Protein AF-A0A139AW20-F1 (afdb_monomer)

pLDDT: mean 89.21, std 13.04, range [39.66, 97.69]

Organism: Gonapodya prolifera (strain JEL478) (NCBI:txid1344416)

InterPro domains:
  IPR008570 ESCRT-II complex, Vps25 subunit [PF05871] (9-147)
  IPR008570 ESCRT-II complex, Vps25 subunit [PTHR13149] (4-181)
  IPR014041 ESCRT-II complex, Vps25 subunit, N-terminal winged helix [G3DSA:1.10.10.570] (2-100)
  IPR036388 Winged helix-like DNA-binding domain superfamily [G3DSA:1.10.10.10] (110-182)
  IPR036390 Winged helix DNA-binding domain superfamily [SSF46785] (4-118)

Secondary structure (DSSP, 8-state):
-PPP---GGGG-GGGGS--SSHHHHHHHHHHHHHHHHHHHHHTT--EE-HHHHHHH-TTTEETTTTEE--HHHHHHHHHHHHHTT-EEE------TTS-TT---TT-EEE-SS-HHHHHHHHHHHHHHTT-TTSEEEHHHHTTSGGGTT--HHHHHHHHHHHHHTTSEEEEEETTEEEEEE--

Solvent-accessible surface area (backbone atoms only — not comparable to full-atom values): 10455 Å² total; per-residue (Å²): 131,82,80,86,80,78,59,75,62,73,76,34,75,67,71,40,44,75,51,87,53,68,69,61,27,53,53,51,37,51,54,48,46,54,50,53,31,53,49,30,53,75,68,54,43,38,72,45,37,59,72,57,35,60,75,73,28,73,87,41,30,37,77,93,75,71,44,52,55,42,70,70,45,51,50,56,30,50,54,49,29,35,74,71,59,27,35,44,76,44,74,68,73,84,54,97,81,62,64,94,85,67,81,62,78,59,32,31,39,46,37,61,62,33,40,57,57,44,24,53,52,51,48,52,47,26,57,76,67,72,42,52,69,38,80,42,42,65,71,63,48,54,76,37,79,92,40,64,60,55,47,74,68,56,45,46,49,16,40,53,33,23,33,75,71,71,42,27,52,67,50,77,57,97,92,45,57,35,34,27,34,55,132

Foldseek 3Di:
DDDDDDDPCLLPQCLQPQDPDPVVNVVSLVVLLLLVLVVCVVVLAFKDFPVCCQVPNCSQADPVNGGGHDPVSVVVSQVVCVVVQQKDADQPPPDPPDPPPDRPSRMMTGCSPHLLSVLVVVLVVCVVVVVAQHKAFLVNVVVDPVSVSDDQVSVVSSQVSCVVVVQWHWDADPNTIIIHGHD

Nearest PDB structures (foldseek):
  3cuq-assembly1_C  TM=8.509E-01  e=5.936E-13  Homo sapiens
  1w7p-assembly1_C  TM=8.116E-01  e=1.695E-10  Saccharomyces cerevisiae
  2zme-assembly1_C  TM=9.358E-01  e=3.660E-07  Homo sapiens
  2zme-assembly1_D  TM=8.903E-01  e=1.527E-06  Homo sapiens
  3l09-assembly2_C  TM=5.900E-01  e=1.268E+00  Jannaschia sp. CCS1

Sequence (183 aa):
MPPFTFPPMHDFPPFFTLQPNPESRARQIQLWSELITRYCEDKQNLYIEPQEWLVRGELFSNEKIKRSVSPQLLNAIFDELARQGRLEWVDSTPSSSSPAGAANRARAVIWYRTPDEWAVKMHEWCRATSKVGQVCTLGDFKESEAFQPLDSFAALRCYEAAKRLGRADYFVRGGEAAVKFMP

Structure (mmCIF, N/CA/C/O backbone):
data_AF-A0A139AW20-F1
#
_entry.id   AF-A0A139AW20-F1
#
loop_
_atom_site.group_PDB
_atom_site.id
_atom_site.type_symbol
_atom_site.label_atom_id
_atom_site.label_alt_id
_atom_site.label_comp_id
_atom_site.label_asym_id
_atom_site.label_entity_id
_atom_site.label_seq_id
_atom_site.pdbx_PDB_ins_code
_atom_site.Cartn_x
_atom_site.Cartn_y
_atom_site.Cartn_z
_atom_site.occupancy
_atom_site.B_iso_or_equiv
_atom_site.auth_seq_id
_atom_site.auth_comp_id
_atom_site.auth_asym_id
_atom_site.auth_atom_id
_atom_site.pdbx_PDB_model_num
ATOM 1 N N . MET A 1 1 ? -8.346 18.728 -4.897 1.00 59.62 1 MET A N 1
ATOM 2 C CA . MET A 1 1 ? -9.160 17.494 -4.872 1.00 59.62 1 MET A CA 1
ATOM 3 C C . MET A 1 1 ? -10.224 17.631 -3.794 1.00 59.62 1 MET A C 1
ATOM 5 O O . MET A 1 1 ? -9.959 18.344 -2.828 1.00 59.62 1 MET A O 1
ATOM 9 N N . PRO A 1 2 ? -11.415 17.035 -3.966 1.00 76.69 2 PRO A N 1
ATOM 10 C CA . PRO A 1 2 ? -12.414 16.987 -2.902 1.00 76.69 2 PRO A CA 1
ATOM 11 C C . PRO A 1 2 ? -11.876 16.211 -1.684 1.00 76.69 2 PRO A C 1
ATOM 13 O O . PRO A 1 2 ? -10.969 15.394 -1.840 1.00 76.69 2 PRO A O 1
ATOM 16 N N . PRO A 1 3 ? -12.398 16.466 -0.473 1.00 85.06 3 PRO A N 1
ATOM 17 C CA . PRO A 1 3 ? -12.051 15.676 0.703 1.00 85.06 3 PRO A CA 1
ATOM 18 C C . PRO A 1 3 ? -12.473 14.210 0.522 1.00 85.06 3 PRO A C 1
ATOM 20 O O . PRO A 1 3 ? -13.488 13.916 -0.118 1.00 85.06 3 PRO A O 1
ATOM 23 N N . PHE A 1 4 ? -11.707 13.295 1.119 1.00 91.19 4 PHE A N 1
ATOM 24 C CA . PHE A 1 4 ? -12.022 11.869 1.102 1.00 91.19 4 PHE A CA 1
ATOM 25 C C . PHE A 1 4 ? -13.394 11.628 1.739 1.00 91.19 4 PHE A C 1
ATOM 27 O O . PHE A 1 4 ? -13.687 12.132 2.823 1.00 91.19 4 PHE A O 1
ATOM 34 N N . THR A 1 5 ? -14.242 10.841 1.078 1.00 93.12 5 THR A N 1
ATOM 35 C CA . THR A 1 5 ? -15.560 10.490 1.617 1.00 93.12 5 THR A CA 1
ATOM 36 C C . THR A 1 5 ? -15.475 9.173 2.373 1.00 93.12 5 THR A C 1
ATOM 38 O O . THR A 1 5 ? -15.391 8.101 1.766 1.00 93.12 5 THR A O 1
ATOM 41 N N . PHE A 1 6 ? -15.530 9.255 3.702 1.00 94.31 6 PHE A N 1
ATOM 42 C CA . PHE A 1 6 ? -15.584 8.077 4.556 1.00 94.31 6 PHE A CA 1
ATOM 43 C C . PHE A 1 6 ? -16.874 7.279 4.316 1.00 94.31 6 PHE A C 1
ATOM 45 O O . PHE A 1 6 ? -17.946 7.872 4.157 1.00 94.31 6 PHE A O 1
ATOM 52 N N . PRO A 1 7 ? -16.810 5.937 4.276 1.00 95.38 7 PRO A N 1
ATOM 53 C CA . PRO A 1 7 ? -18.016 5.147 4.085 1.00 95.38 7 PRO A CA 1
ATOM 54 C C . PRO A 1 7 ? -18.853 5.066 5.381 1.00 95.38 7 PRO A C 1
ATOM 56 O O . PRO A 1 7 ? -18.341 5.339 6.469 1.00 95.38 7 PRO A O 1
ATOM 59 N N . PRO A 1 8 ? -20.134 4.654 5.309 1.00 93.75 8 PRO A N 1
ATOM 60 C CA . PRO A 1 8 ? -21.055 4.732 6.449 1.00 93.75 8 PRO A CA 1
ATOM 61 C C . PRO A 1 8 ? -20.602 3.978 7.706 1.00 93.75 8 PRO A C 1
ATOM 63 O O . PRO A 1 8 ? -20.899 4.403 8.819 1.00 93.75 8 PRO A O 1
ATOM 66 N N . MET A 1 9 ? -19.860 2.874 7.560 1.00 93.94 9 MET A N 1
ATOM 67 C CA . MET A 1 9 ? -19.376 2.111 8.716 1.00 93.94 9 MET A CA 1
ATOM 68 C C . MET A 1 9 ? -18.301 2.846 9.531 1.00 93.94 9 MET A C 1
ATOM 70 O O . MET A 1 9 ? -18.060 2.467 10.671 1.00 93.94 9 MET A O 1
ATOM 74 N N . HIS A 1 10 ? -17.702 3.926 9.012 1.00 95.62 10 HIS A N 1
ATOM 75 C CA . HIS A 1 10 ? -16.773 4.773 9.772 1.00 95.62 10 HIS A CA 1
ATOM 76 C C . HIS A 1 10 ? -17.513 5.640 10.794 1.00 95.62 10 HIS A C 1
ATOM 78 O O . HIS A 1 10 ? -16.927 6.030 11.792 1.00 95.62 10 HIS A O 1
ATOM 84 N N . ASP A 1 11 ? -18.818 5.853 10.623 1.00 95.62 11 ASP A N 1
ATOM 85 C CA . ASP A 1 11 ? -19.681 6.500 11.617 1.00 95.62 11 ASP A CA 1
ATOM 86 C C . ASP A 1 11 ? -20.355 5.491 12.567 1.00 95.62 11 ASP A C 1
ATOM 88 O O . ASP A 1 11 ? -21.216 5.858 13.368 1.00 95.62 11 ASP A O 1
ATOM 92 N N . PHE A 1 12 ? -19.979 4.207 12.511 1.00 94.94 12 PHE A N 1
ATOM 93 C CA . PHE A 1 12 ? -20.537 3.161 13.365 1.00 94.94 12 PHE A CA 1
ATOM 94 C C . PHE A 1 12 ? -19.611 2.880 14.564 1.00 94.94 12 PHE A C 1
ATOM 96 O O . PHE A 1 12 ? -18.550 2.283 14.381 1.00 94.94 12 PHE A O 1
ATOM 103 N N . PRO A 1 13 ? -19.983 3.228 15.815 1.00 94.50 13 PRO A N 1
ATOM 104 C CA . PRO A 1 13 ? -19.077 3.110 16.964 1.00 94.50 13 PRO A CA 1
ATOM 105 C C . PRO A 1 13 ? -18.457 1.722 17.196 1.00 94.50 13 PRO A C 1
ATOM 107 O O . PRO A 1 13 ? -17.266 1.666 17.519 1.00 94.50 13 PRO A O 1
ATOM 110 N N . PRO A 1 14 ? -19.179 0.598 17.001 1.00 94.56 14 PRO A N 1
ATOM 111 C CA . PRO A 1 14 ? -18.585 -0.733 17.116 1.00 94.56 14 PRO A CA 1
ATOM 112 C C . PRO A 1 14 ? -17.472 -1.012 16.098 1.00 94.56 14 PRO A C 1
ATOM 114 O O . PRO A 1 14 ? -16.619 -1.854 16.366 1.00 94.56 14 PRO A O 1
ATOM 117 N N . PHE A 1 15 ? -17.415 -0.296 14.971 1.00 96.44 15 PHE A N 1
ATOM 118 C CA . PHE A 1 15 ? -16.373 -0.481 13.958 1.00 96.44 15 PHE A CA 1
ATOM 119 C C . PHE A 1 15 ? -14.960 -0.177 14.484 1.00 96.44 15 PHE A C 1
ATOM 121 O O . PHE A 1 15 ? -13.997 -0.785 14.020 1.00 96.44 15 PHE A O 1
ATOM 128 N N . PHE A 1 16 ? -14.830 0.673 15.508 1.00 95.69 16 PHE A N 1
ATOM 129 C CA . PHE A 1 16 ? -13.554 1.042 16.143 1.00 95.69 16 PHE A CA 1
ATOM 130 C C . PHE A 1 16 ? -13.161 0.121 17.306 1.00 95.69 16 PHE A C 1
ATOM 132 O O . PHE A 1 16 ? -12.108 0.295 17.917 1.00 95.69 16 PHE A O 1
ATOM 139 N N . THR A 1 17 ? -14.004 -0.854 17.653 1.00 94.12 17 THR A N 1
ATOM 140 C CA . THR A 1 17 ? -13.772 -1.788 18.760 1.00 94.12 17 THR A CA 1
ATOM 141 C C . THR A 1 17 ? -13.665 -3.203 18.219 1.00 94.12 17 THR A C 1
ATOM 143 O O . THR A 1 17 ? -14.535 -3.644 17.472 1.00 94.12 17 THR A O 1
ATOM 146 N N . LEU A 1 18 ? -12.600 -3.920 18.586 1.00 95.00 18 LEU A N 1
ATOM 147 C CA . LEU A 1 18 ? -12.368 -5.284 18.116 1.00 95.00 18 LEU A CA 1
ATOM 148 C C . LEU A 1 18 ? -13.573 -6.180 18.434 1.00 95.00 18 LEU A C 1
ATOM 150 O O . LEU A 1 18 ? -13.935 -6.351 19.600 1.00 95.00 18 LEU A O 1
ATOM 154 N N . GLN A 1 19 ? -14.189 -6.755 17.401 1.00 96.19 19 GLN A N 1
ATOM 155 C CA . GLN A 1 19 ? -15.385 -7.569 17.590 1.00 96.19 19 GLN A CA 1
ATOM 156 C C . GLN A 1 19 ? -15.047 -8.885 18.318 1.00 96.19 19 GLN A C 1
ATOM 158 O O . GLN A 1 19 ? -14.091 -9.577 17.946 1.00 96.19 19 GLN A O 1
ATOM 163 N N . PRO A 1 20 ? -15.817 -9.281 19.348 1.00 95.25 20 PRO A N 1
ATOM 164 C CA . PRO A 1 20 ? -15.554 -10.513 20.089 1.00 95.25 20 PRO A CA 1
ATOM 165 C C . PRO A 1 20 ? -15.873 -11.758 19.254 1.00 95.25 20 PRO A C 1
ATOM 167 O O . PRO A 1 20 ? -15.128 -12.732 19.308 1.00 95.25 20 PRO A O 1
ATOM 170 N N . ASN A 1 21 ? -16.937 -11.705 18.447 1.00 96.75 21 ASN A N 1
ATOM 171 C CA . ASN A 1 21 ? -17.330 -12.791 17.557 1.00 96.75 21 ASN A CA 1
ATOM 172 C C . ASN A 1 21 ? -16.336 -12.923 16.375 1.00 96.75 21 ASN A C 1
ATOM 174 O O . ASN A 1 21 ? -16.061 -11.912 15.724 1.00 96.75 21 ASN A O 1
ATOM 178 N N . PRO A 1 22 ? -15.816 -14.131 16.070 1.00 95.88 22 PRO A N 1
ATOM 179 C CA . PRO A 1 22 ? -14.828 -14.332 15.005 1.00 95.88 22 PRO A CA 1
ATOM 180 C C . PRO A 1 22 ? -15.294 -13.940 13.598 1.00 95.88 22 PRO A C 1
ATOM 182 O O . PRO A 1 22 ? -14.521 -13.345 12.852 1.00 95.88 22 PRO A O 1
ATOM 185 N N . GLU A 1 23 ? -16.543 -14.232 13.236 1.00 96.81 23 GLU A N 1
ATOM 186 C CA . GLU A 1 23 ? -17.094 -13.921 11.912 1.00 96.81 23 GLU A CA 1
ATOM 187 C C . GLU A 1 23 ? -17.250 -12.406 11.732 1.00 96.81 23 GLU A C 1
ATOM 189 O O . GLU A 1 23 ? -16.748 -11.823 10.767 1.00 96.81 23 GLU A O 1
ATOM 194 N N . SER A 1 24 ? -17.840 -11.735 12.728 1.00 96.56 24 SER A N 1
ATOM 195 C CA . SER A 1 24 ? -17.937 -10.272 12.752 1.00 96.56 24 SER A CA 1
ATOM 196 C C . SER A 1 24 ? -16.561 -9.606 12.757 1.00 96.56 24 SER A C 1
ATOM 198 O O . SER A 1 24 ? -16.385 -8.564 12.129 1.00 96.56 24 SER A O 1
ATOM 200 N N . ARG A 1 25 ? -15.574 -10.198 13.442 1.00 97.00 25 ARG A N 1
ATOM 201 C CA . ARG A 1 25 ? -14.189 -9.710 13.467 1.00 97.00 25 ARG A CA 1
ATOM 202 C C . ARG A 1 25 ? -13.525 -9.827 12.103 1.00 97.00 25 ARG A C 1
ATOM 204 O O . ARG A 1 25 ? -12.911 -8.861 11.666 1.00 97.00 25 ARG A O 1
ATOM 211 N N . ALA A 1 26 ? -13.667 -10.965 11.427 1.00 96.69 26 ALA A N 1
ATOM 212 C CA . ALA A 1 26 ? -13.133 -11.150 10.082 1.00 96.69 26 ALA A CA 1
ATOM 213 C C . ALA A 1 26 ? -13.717 -10.106 9.119 1.00 96.69 26 ALA A C 1
ATOM 215 O O . ALA A 1 26 ? -12.971 -9.429 8.413 1.00 96.69 26 ALA A O 1
ATOM 216 N N . ARG A 1 27 ? -15.038 -9.885 9.174 1.00 97.25 27 ARG A N 1
ATOM 217 C CA . ARG A 1 27 ? -15.704 -8.857 8.364 1.00 97.25 27 ARG A CA 1
ATOM 218 C C . ARG A 1 27 ? -15.263 -7.437 8.725 1.00 97.25 27 ARG A C 1
ATOM 220 O O . ARG A 1 27 ? -15.043 -6.626 7.833 1.00 97.25 27 ARG A O 1
ATOM 227 N N . GLN A 1 28 ? -15.120 -7.129 10.014 1.00 97.69 28 GLN A N 1
ATOM 228 C CA . GLN A 1 28 ? -14.601 -5.840 10.477 1.00 97.69 28 GL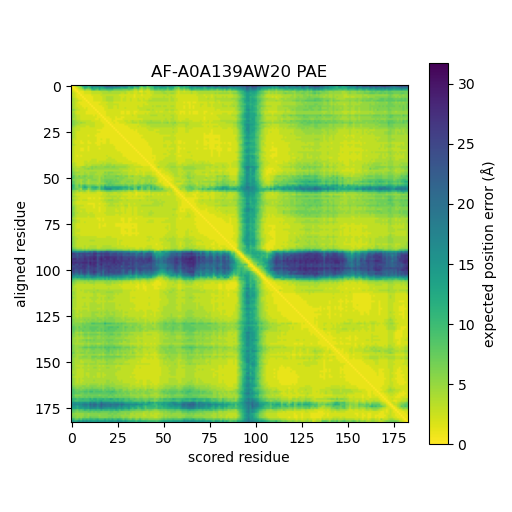N A CA 1
ATOM 229 C C . GLN A 1 28 ? -13.200 -5.577 9.920 1.00 97.69 28 GLN A C 1
ATOM 231 O O . GLN A 1 28 ? -12.955 -4.498 9.388 1.00 97.69 28 GLN A O 1
ATOM 236 N N . ILE A 1 29 ? -12.293 -6.547 10.051 1.00 97.38 29 ILE A N 1
ATOM 237 C CA . ILE A 1 29 ? -10.912 -6.422 9.586 1.00 97.38 29 ILE A CA 1
ATOM 238 C C . ILE A 1 29 ? -10.884 -6.227 8.068 1.00 97.38 29 ILE A C 1
ATOM 240 O O . ILE A 1 29 ? -10.223 -5.306 7.602 1.00 97.38 29 ILE A O 1
ATOM 244 N N . GLN A 1 30 ? -11.663 -7.007 7.312 1.00 96.56 30 GLN A N 1
ATOM 245 C CA . GLN A 1 30 ? -11.777 -6.845 5.862 1.00 96.56 30 GLN A CA 1
ATOM 246 C C . GLN A 1 30 ? -12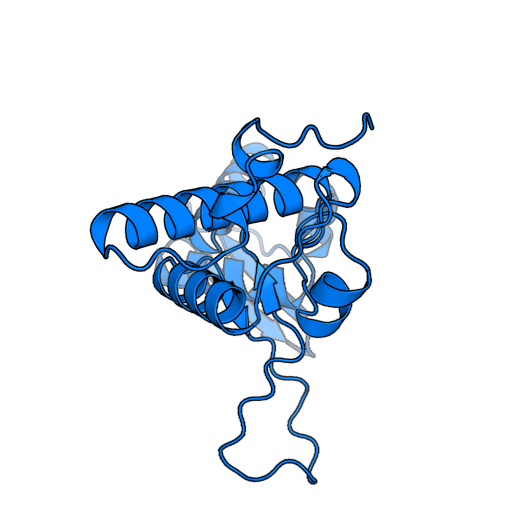.205 -5.418 5.476 1.00 96.56 30 GLN A C 1
ATOM 248 O O . GLN A 1 30 ? -11.555 -4.780 4.650 1.00 96.56 30 GLN A O 1
ATOM 253 N N . LEU A 1 31 ? -13.263 -4.895 6.103 1.00 97.31 31 LEU A N 1
ATOM 254 C CA . LEU A 1 31 ? -13.756 -3.539 5.842 1.00 97.31 31 LEU A CA 1
ATOM 255 C C . LEU A 1 31 ? -12.707 -2.467 6.175 1.00 97.31 31 LEU A C 1
ATOM 257 O O . LEU A 1 31 ? -12.596 -1.467 5.466 1.00 97.31 31 LEU A O 1
ATOM 261 N N . TRP A 1 32 ? -11.916 -2.669 7.232 1.00 97.12 32 TRP A N 1
ATOM 262 C CA . TRP A 1 32 ? -10.790 -1.792 7.550 1.00 97.12 32 TRP A CA 1
ATOM 263 C C . TRP A 1 32 ? -9.674 -1.872 6.507 1.00 97.12 32 TRP A C 1
ATOM 265 O O . TRP A 1 32 ? -9.173 -0.828 6.092 1.00 97.12 32 TRP A O 1
ATOM 275 N N . SER A 1 33 ? -9.302 -3.070 6.050 1.00 95.94 33 SER A N 1
ATOM 276 C CA . SER A 1 33 ? -8.294 -3.258 4.999 1.00 95.94 33 SER A CA 1
ATOM 277 C C . SER A 1 33 ? -8.694 -2.559 3.694 1.00 95.94 33 SER A C 1
ATOM 279 O O . SER A 1 33 ? -7.865 -1.886 3.075 1.00 95.94 33 SER A O 1
ATOM 281 N N . GLU A 1 34 ? -9.969 -2.656 3.305 1.00 95.69 34 GLU A N 1
ATOM 282 C CA . GLU A 1 34 ? -10.534 -1.962 2.141 1.00 95.69 34 GLU A CA 1
ATOM 283 C C . GLU A 1 34 ? -10.520 -0.437 2.325 1.00 95.69 34 GLU A C 1
ATOM 285 O O . GLU A 1 34 ? -10.099 0.296 1.427 1.00 95.69 34 GLU A O 1
ATOM 290 N N . LEU A 1 35 ? -10.926 0.051 3.502 1.00 96.25 35 LEU A N 1
ATOM 291 C CA . LEU A 1 35 ? -10.932 1.477 3.823 1.00 96.25 35 LEU A CA 1
ATOM 292 C C . LEU A 1 35 ? -9.520 2.081 3.789 1.00 96.25 35 LEU A C 1
ATOM 294 O O . LEU A 1 35 ? -9.327 3.120 3.161 1.00 96.25 35 LEU A O 1
ATOM 298 N N . ILE A 1 36 ? -8.540 1.429 4.422 1.00 94.88 36 ILE A N 1
ATOM 299 C CA . ILE A 1 36 ? -7.136 1.872 4.436 1.00 94.88 36 ILE A CA 1
ATOM 300 C C . ILE A 1 36 ? -6.589 1.940 3.009 1.00 94.88 36 ILE A C 1
ATOM 302 O O . ILE A 1 36 ? -6.037 2.961 2.609 1.00 94.88 36 ILE A O 1
ATOM 306 N N . THR A 1 37 ? -6.799 0.881 2.226 1.00 94.25 37 THR A N 1
ATOM 307 C CA . THR A 1 37 ? -6.380 0.802 0.820 1.00 94.25 37 THR A CA 1
ATOM 308 C C . THR A 1 37 ? -6.953 1.960 0.000 1.0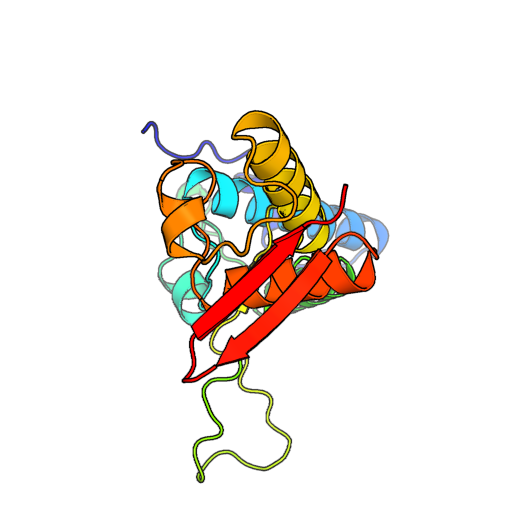0 94.25 37 THR A C 1
ATOM 310 O O . THR A 1 37 ? -6.207 2.683 -0.660 1.00 94.25 37 THR A O 1
ATOM 313 N N . ARG A 1 38 ? -8.269 2.188 0.089 1.00 95.19 38 ARG A N 1
ATOM 314 C CA . ARG A 1 38 ? -8.955 3.263 -0.641 1.00 95.19 38 ARG A CA 1
ATOM 315 C C . ARG A 1 38 ? -8.485 4.652 -0.203 1.00 95.19 38 ARG A C 1
ATOM 317 O O . ARG A 1 38 ? -8.350 5.543 -1.036 1.00 95.19 38 ARG A O 1
ATOM 324 N N . TYR A 1 39 ? -8.247 4.841 1.092 1.00 93.88 39 TYR A N 1
ATOM 325 C CA . TYR A 1 39 ? -7.754 6.104 1.636 1.00 93.88 39 TYR A CA 1
ATOM 326 C C . TYR A 1 39 ? -6.330 6.408 1.147 1.00 93.88 39 TYR A C 1
ATOM 328 O O . TYR A 1 39 ? -6.056 7.515 0.692 1.00 93.88 39 TYR A O 1
ATOM 336 N N . CYS A 1 40 ? -5.434 5.418 1.173 1.00 92.56 40 CYS A N 1
ATOM 337 C CA . CYS A 1 40 ? -4.077 5.548 0.638 1.00 92.56 40 CYS A CA 1
ATOM 338 C C . CYS A 1 40 ? -4.066 5.836 -0.872 1.00 92.56 40 CYS A C 1
ATOM 340 O O . CYS A 1 40 ? -3.261 6.653 -1.322 1.00 92.56 40 CYS A O 1
ATOM 342 N N . GLU A 1 41 ? -4.974 5.223 -1.643 1.00 93.00 41 GLU A N 1
ATOM 343 C CA . GLU A 1 41 ? -5.147 5.538 -3.066 1.00 93.00 41 GLU A CA 1
ATOM 344 C C . GLU A 1 41 ? -5.612 6.988 -3.263 1.00 93.00 41 GLU A C 1
ATOM 346 O O . GLU A 1 41 ? -4.988 7.719 -4.021 1.00 93.00 41 GLU A O 1
ATOM 351 N N . ASP A 1 42 ? -6.639 7.459 -2.553 1.00 92.25 42 ASP A N 1
ATOM 352 C CA . ASP A 1 42 ? -7.131 8.842 -2.688 1.00 92.25 42 ASP A CA 1
ATOM 353 C C . ASP A 1 42 ? -6.059 9.890 -2.351 1.00 92.25 42 ASP A C 1
ATOM 355 O O . ASP A 1 42 ? -5.858 10.854 -3.090 1.00 92.25 42 ASP A O 1
ATOM 359 N N . LYS A 1 43 ? -5.305 9.667 -1.268 1.00 89.38 43 LYS A N 1
ATOM 360 C CA . LYS A 1 43 ? -4.222 10.567 -0.845 1.00 89.38 43 LYS A CA 1
ATOM 361 C C . LYS A 1 43 ? -2.937 10.401 -1.657 1.00 89.38 43 LYS A C 1
ATOM 363 O O . LYS A 1 43 ? -1.992 11.149 -1.417 1.00 89.38 43 LYS A O 1
ATOM 368 N N . GLN A 1 44 ? -2.880 9.424 -2.568 1.00 89.44 44 GLN A N 1
ATOM 369 C CA . GLN A 1 44 ? -1.678 9.065 -3.325 1.00 89.44 44 GLN A CA 1
ATOM 370 C C . GLN A 1 44 ? -0.461 8.812 -2.410 1.00 89.44 44 GLN A C 1
ATOM 372 O O . GLN A 1 44 ? 0.679 9.091 -2.777 1.00 89.44 44 GLN A O 1
ATOM 377 N N . ASN A 1 45 ? -0.705 8.269 -1.211 1.00 89.06 45 ASN A N 1
ATOM 378 C CA . ASN A 1 45 ? 0.314 8.032 -0.195 1.00 89.06 45 ASN A CA 1
ATOM 379 C C . ASN A 1 45 ? 0.434 6.536 0.109 1.00 89.06 45 ASN A C 1
ATOM 381 O O . ASN A 1 45 ? -0.516 5.906 0.574 1.00 89.06 45 ASN A O 1
ATOM 385 N N . LEU A 1 46 ? 1.624 5.989 -0.126 1.00 91.81 46 LEU A N 1
ATOM 386 C CA . LEU A 1 46 ? 1.950 4.598 0.172 1.00 91.81 46 LEU A CA 1
ATOM 387 C C . LEU A 1 46 ? 2.456 4.402 1.599 1.00 91.81 46 LEU A C 1
ATOM 389 O O . LEU A 1 46 ? 2.431 3.283 2.084 1.00 91.81 46 LEU A O 1
ATOM 393 N N . TYR A 1 47 ? 2.930 5.439 2.285 1.00 91.06 47 TYR A N 1
ATOM 394 C CA . TYR A 1 47 ? 3.604 5.272 3.568 1.00 91.06 47 TYR A CA 1
ATOM 395 C C . TYR A 1 47 ? 2.715 5.645 4.739 1.00 91.06 47 TYR A C 1
ATOM 397 O O . TYR A 1 47 ? 2.066 6.695 4.751 1.00 91.06 47 TYR A O 1
ATOM 405 N N . ILE A 1 48 ? 2.756 4.798 5.759 1.00 89.88 48 ILE A N 1
ATOM 406 C CA . ILE A 1 48 ? 2.096 5.043 7.031 1.00 89.88 48 ILE A CA 1
ATOM 407 C C . ILE A 1 48 ? 3.096 4.923 8.172 1.00 89.88 48 ILE A C 1
ATOM 409 O O . ILE A 1 48 ? 3.974 4.057 8.169 1.00 89.88 48 ILE A O 1
ATOM 413 N N . GLU A 1 49 ? 2.908 5.768 9.175 1.00 89.06 49 GLU A N 1
ATOM 414 C CA . GLU A 1 49 ? 3.560 5.649 10.472 1.00 89.06 49 GLU A CA 1
ATOM 415 C C . GLU A 1 49 ? 2.458 5.362 11.491 1.00 89.06 49 GLU A C 1
ATOM 417 O O . GLU A 1 49 ? 1.677 6.259 11.820 1.00 89.06 49 GLU A O 1
ATOM 422 N N . PRO A 1 50 ? 2.308 4.104 11.948 1.00 84.81 50 PRO A N 1
ATOM 423 C CA . PRO A 1 50 ? 1.123 3.672 12.688 1.00 84.81 50 PRO A CA 1
ATOM 424 C C . PRO A 1 50 ? 0.837 4.516 13.927 1.00 84.81 50 PRO A C 1
ATOM 426 O O . PRO A 1 50 ? -0.309 4.865 14.195 1.00 84.81 50 PRO A O 1
ATOM 429 N N . GLN A 1 51 ? 1.894 4.860 14.666 1.00 82.06 51 GLN A N 1
ATOM 430 C CA . GLN A 1 51 ? 1.794 5.661 15.882 1.00 82.06 51 GLN A CA 1
ATOM 431 C C . GLN A 1 51 ? 1.374 7.099 15.570 1.00 82.06 51 GLN A C 1
ATOM 433 O O . GLN A 1 51 ? 0.513 7.647 16.253 1.00 82.06 51 GLN A O 1
ATOM 438 N N . GLU A 1 52 ? 1.915 7.700 14.509 1.00 83.19 52 GLU A N 1
ATOM 439 C CA . GLU A 1 52 ? 1.525 9.050 14.105 1.00 83.19 52 GLU A CA 1
ATOM 440 C C . GLU A 1 52 ? 0.079 9.096 13.613 1.00 83.19 52 GLU A C 1
ATOM 442 O O . GLU A 1 52 ? -0.678 9.992 13.985 1.00 83.19 52 GLU A O 1
ATOM 447 N N . TRP A 1 53 ? -0.335 8.108 12.818 1.00 81.88 53 TRP A N 1
ATOM 448 C CA . TRP A 1 53 ? -1.688 8.032 12.269 1.00 81.88 53 TRP A CA 1
ATOM 449 C C . TRP A 1 53 ? -2.741 7.747 13.342 1.00 81.88 53 TRP A C 1
ATOM 451 O O . TRP A 1 53 ? -3.862 8.231 13.221 1.00 81.88 53 TRP A O 1
ATOM 461 N N . LEU A 1 54 ? -2.397 7.015 14.405 1.00 81.12 54 LEU A N 1
ATOM 462 C CA . LEU A 1 54 ? -3.273 6.854 15.569 1.00 81.12 54 LEU A CA 1
ATOM 463 C C . LEU A 1 54 ? -3.516 8.177 16.308 1.00 81.12 54 LEU A C 1
ATOM 465 O O . LEU A 1 54 ? -4.606 8.385 16.832 1.00 81.12 54 LEU A O 1
ATOM 469 N N . VAL A 1 55 ? -2.510 9.055 16.365 1.00 77.12 55 VAL A N 1
ATOM 470 C CA . VAL A 1 55 ? -2.582 10.320 17.117 1.00 77.12 55 VAL A CA 1
ATOM 471 C C . VAL A 1 55 ? -3.158 11.458 16.276 1.00 77.12 55 VAL A C 1
ATOM 473 O O . VAL A 1 55 ? -3.876 12.307 16.797 1.00 77.12 55 VAL A O 1
ATOM 476 N N . ARG A 1 56 ? -2.818 11.515 14.986 1.00 74.56 56 ARG A N 1
ATOM 477 C CA . ARG A 1 56 ? -3.100 12.662 14.107 1.00 74.56 56 ARG A CA 1
ATOM 478 C C . ARG A 1 56 ? -3.982 12.326 12.905 1.00 74.56 56 ARG A C 1
ATOM 480 O O . ARG A 1 56 ? -4.393 13.237 12.193 1.00 74.56 56 ARG A O 1
ATOM 487 N N . GLY A 1 57 ? -4.236 11.047 12.635 1.00 75.38 57 GLY A N 1
ATOM 488 C CA . GLY A 1 57 ? -4.932 10.608 11.429 1.00 75.38 57 GLY A CA 1
ATOM 489 C C . GLY A 1 57 ? -6.453 10.576 11.580 1.00 75.38 57 GLY A C 1
ATOM 490 O O . GLY A 1 57 ? -6.987 9.904 12.460 1.00 75.38 57 GLY A O 1
ATOM 491 N N . GLU A 1 58 ? -7.156 11.201 10.632 1.00 84.44 58 GLU A N 1
ATOM 492 C CA . GLU A 1 58 ? -8.623 11.110 10.479 1.00 84.44 58 GLU A CA 1
ATOM 493 C C . GLU A 1 58 ? -9.116 9.688 10.136 1.00 84.44 58 GLU A C 1
ATOM 495 O O . GLU A 1 58 ? -10.292 9.363 10.280 1.00 84.44 58 GLU A O 1
ATOM 500 N N . LEU A 1 59 ? -8.212 8.806 9.696 1.00 90.94 59 LEU A N 1
ATOM 501 C CA . LEU A 1 59 ? -8.553 7.434 9.332 1.00 90.94 59 LEU A CA 1
ATOM 502 C C . LEU A 1 59 ? -8.880 6.572 10.559 1.00 90.94 59 LEU A C 1
ATOM 504 O O . LEU A 1 59 ? -9.876 5.849 10.556 1.00 90.94 59 LEU A O 1
ATOM 508 N N . PHE A 1 60 ? -8.054 6.659 11.606 1.00 92.81 60 PHE A N 1
ATOM 509 C CA . PHE A 1 60 ? -8.160 5.821 12.804 1.00 92.81 60 PHE A CA 1
ATOM 510 C C . PHE A 1 60 ? -8.822 6.524 13.991 1.00 92.81 60 PHE A C 1
ATOM 512 O O . PHE A 1 60 ? -9.083 5.864 14.997 1.00 92.81 60 PHE A O 1
ATOM 519 N N . SER A 1 61 ? -9.133 7.818 13.871 1.00 92.12 61 SER A N 1
ATOM 520 C CA . SER A 1 61 ? -9.927 8.577 14.838 1.00 92.12 61 SER A CA 1
ATOM 521 C C . SER A 1 61 ? -11.109 9.255 14.149 1.00 92.12 61 SER A C 1
ATOM 523 O O . SER A 1 61 ? -10.932 9.976 13.172 1.00 92.12 61 SER A O 1
ATOM 525 N N . ASN A 1 62 ? -12.315 9.041 14.671 1.00 93.19 62 ASN A N 1
ATOM 526 C CA . ASN A 1 62 ? -13.527 9.729 14.247 1.00 93.19 62 ASN A CA 1
ATOM 527 C C . ASN A 1 62 ? -14.067 10.593 15.397 1.00 93.19 62 ASN A C 1
ATOM 529 O O . ASN A 1 62 ? -14.702 10.101 16.338 1.00 93.19 62 ASN A O 1
ATOM 533 N N . GLU A 1 63 ? -13.853 11.904 15.277 1.00 90.81 63 GLU A N 1
ATOM 534 C CA . GLU A 1 63 ? -14.285 12.916 16.248 1.00 90.81 63 GLU A CA 1
ATOM 535 C C . GLU A 1 63 ? -15.812 13.024 16.371 1.00 90.81 63 GLU A C 1
ATOM 537 O O . GLU A 1 63 ? -16.334 13.262 17.462 1.00 90.81 63 GLU A O 1
ATOM 542 N N . LYS A 1 64 ? -16.558 12.784 15.283 1.00 92.69 64 LYS A N 1
ATOM 543 C CA . LYS A 1 64 ? -18.029 12.881 15.263 1.00 92.69 64 LYS A CA 1
ATOM 544 C C . LYS A 1 64 ? -18.673 11.896 16.236 1.00 92.69 64 LYS A C 1
ATOM 546 O O . LYS A 1 64 ? -19.650 12.235 16.902 1.00 92.69 64 LYS A O 1
ATOM 551 N N . ILE A 1 65 ? -18.117 10.690 16.332 1.00 94.31 65 ILE A N 1
ATOM 552 C CA . ILE A 1 65 ? -18.607 9.631 17.227 1.00 94.31 65 ILE A CA 1
ATOM 553 C C . ILE A 1 65 ? -17.713 9.408 18.452 1.00 94.31 65 ILE A C 1
ATOM 555 O O . ILE A 1 65 ? -18.008 8.528 19.262 1.00 94.31 65 ILE A O 1
ATOM 559 N N . LYS A 1 66 ? -16.641 10.200 18.601 1.00 93.31 66 LYS A N 1
ATOM 560 C CA . LYS A 1 66 ? -15.663 10.126 19.699 1.00 93.31 66 LYS A CA 1
ATOM 561 C C . LYS A 1 66 ? -15.069 8.725 19.857 1.00 93.31 66 LYS A C 1
ATOM 563 O O . LYS A 1 66 ? -15.078 8.146 20.947 1.00 93.31 66 LYS A O 1
ATOM 568 N N . ARG A 1 67 ? -14.610 8.142 18.747 1.00 94.12 67 ARG A N 1
ATOM 569 C CA . ARG A 1 67 ? -14.005 6.805 18.728 1.00 94.12 67 ARG A CA 1
ATOM 570 C C . ARG A 1 67 ? -12.676 6.809 18.000 1.00 94.12 67 ARG A C 1
ATOM 572 O O . ARG A 1 67 ? -12.542 7.440 16.961 1.00 94.12 67 ARG A O 1
ATOM 579 N N . SER A 1 68 ? -11.750 6.010 18.515 1.00 93.62 68 SER A N 1
ATOM 580 C CA . SER A 1 68 ? -10.460 5.754 17.884 1.00 93.62 68 SER A CA 1
ATOM 581 C C . SER A 1 68 ? -10.149 4.260 17.930 1.00 93.62 68 SER A C 1
ATOM 583 O O . SER A 1 68 ? -10.619 3.540 18.817 1.00 93.62 68 SER A O 1
ATOM 585 N N . VAL A 1 69 ? -9.394 3.782 16.945 1.00 93.88 69 VAL A N 1
ATOM 586 C CA . VAL A 1 69 ? -9.024 2.370 16.817 1.00 93.88 69 VAL A CA 1
ATOM 587 C C . VAL A 1 69 ? -8.089 1.973 17.959 1.00 93.88 69 VAL A C 1
ATOM 589 O O . VAL A 1 69 ? -7.076 2.619 18.210 1.00 93.88 69 VAL A O 1
ATOM 592 N N . SER A 1 70 ? -8.410 0.877 18.649 1.00 90.56 70 SER A N 1
ATOM 593 C CA . SER A 1 70 ? -7.520 0.312 19.672 1.00 90.56 70 SER A CA 1
ATOM 594 C C . SER A 1 70 ? -6.239 -0.274 19.051 1.00 90.56 70 SER A C 1
ATOM 596 O O . SER A 1 70 ? -6.329 -0.862 17.969 1.00 90.56 70 SER A O 1
ATOM 598 N N . PRO A 1 71 ? -5.086 -0.262 19.748 1.00 87.94 71 PRO A N 1
ATOM 599 C CA . PRO A 1 71 ? -3.856 -0.886 19.253 1.00 87.94 71 PRO A CA 1
ATOM 600 C C . PRO A 1 71 ? -4.012 -2.368 18.877 1.00 87.94 71 PRO A C 1
ATOM 602 O O . PRO A 1 71 ? -3.422 -2.814 17.896 1.00 87.94 71 PRO A O 1
ATOM 605 N N . GLN A 1 72 ? -4.836 -3.136 19.607 1.00 91.44 72 GLN A N 1
ATOM 606 C CA . GLN A 1 72 ? -5.084 -4.547 19.277 1.00 91.44 72 GLN A CA 1
ATOM 607 C C . GLN A 1 72 ? -5.792 -4.706 17.927 1.00 91.44 72 GLN A C 1
ATOM 609 O O . GLN A 1 72 ? -5.412 -5.558 17.127 1.00 91.44 72 GLN A O 1
ATOM 614 N N . LEU A 1 73 ? -6.810 -3.878 17.669 1.00 94.25 73 LEU A N 1
ATOM 615 C CA . LEU A 1 73 ? -7.517 -3.868 16.388 1.00 94.25 73 LEU A CA 1
ATOM 616 C C . LEU A 1 73 ? -6.589 -3.421 15.254 1.00 94.25 73 LEU A C 1
ATOM 618 O O . LEU A 1 73 ? -6.576 -4.066 14.212 1.00 94.25 73 LEU A O 1
ATOM 622 N N . LEU A 1 74 ? -5.779 -2.378 15.466 1.00 92.00 74 LEU A N 1
ATOM 623 C CA . LEU A 1 74 ? -4.832 -1.907 14.452 1.00 92.00 74 LEU A CA 1
ATOM 624 C C . LEU A 1 74 ? -3.845 -3.005 14.041 1.00 92.00 74 LEU A C 1
ATOM 626 O O . LEU A 1 74 ? -3.666 -3.255 12.852 1.00 92.00 74 LEU A O 1
ATOM 630 N N . ASN A 1 75 ? -3.253 -3.697 15.019 1.00 91.25 75 ASN A N 1
ATOM 631 C CA . ASN A 1 75 ? -2.345 -4.809 14.748 1.00 91.25 75 ASN A CA 1
ATOM 632 C C . ASN A 1 75 ? -3.038 -5.921 13.953 1.00 91.25 75 ASN A C 1
ATOM 634 O O . ASN A 1 75 ? -2.486 -6.375 12.959 1.00 91.25 75 ASN A O 1
ATOM 638 N N . ALA A 1 76 ? -4.266 -6.297 14.325 1.00 94.44 76 ALA A N 1
ATOM 639 C CA . ALA A 1 76 ? -5.023 -7.314 13.595 1.00 94.44 76 ALA A CA 1
ATOM 640 C C . ALA A 1 76 ? -5.305 -6.910 12.135 1.00 94.44 76 ALA A C 1
ATOM 642 O O . ALA A 1 76 ? -5.234 -7.747 11.238 1.00 94.44 76 ALA A O 1
ATOM 643 N N . ILE A 1 77 ? -5.589 -5.627 11.884 1.00 95.62 77 ILE A N 1
ATOM 644 C CA . ILE A 1 77 ? -5.782 -5.100 10.527 1.00 95.62 77 ILE A CA 1
ATOM 645 C C . ILE A 1 77 ? -4.479 -5.153 9.725 1.00 95.62 77 ILE A C 1
ATOM 647 O O . ILE A 1 77 ? -4.487 -5.523 8.552 1.00 95.62 77 ILE A O 1
ATOM 651 N N . PHE A 1 78 ? -3.355 -4.791 10.338 1.00 93.81 78 PHE A N 1
ATOM 652 C CA . PHE A 1 78 ? -2.060 -4.774 9.662 1.00 93.81 78 PHE A CA 1
ATOM 653 C C . PHE A 1 78 ? -1.505 -6.162 9.395 1.00 93.81 78 PHE A C 1
ATOM 655 O O . PHE A 1 78 ? -0.937 -6.382 8.329 1.00 93.81 78 PHE A O 1
ATOM 662 N N . ASP A 1 79 ? -1.700 -7.097 10.321 1.00 93.50 79 ASP A N 1
ATOM 663 C CA . ASP A 1 79 ? -1.342 -8.494 10.109 1.00 93.50 79 ASP A CA 1
ATOM 664 C C . ASP A 1 79 ? -2.157 -9.072 8.935 1.00 93.50 79 ASP A C 1
ATOM 666 O O . ASP A 1 79 ? -1.601 -9.770 8.086 1.00 93.50 79 ASP A O 1
ATOM 670 N N . GLU A 1 80 ? -3.442 -8.712 8.806 1.00 95.56 80 GLU A N 1
ATOM 671 C CA . GLU A 1 80 ? -4.255 -9.094 7.645 1.00 95.56 80 GLU A CA 1
ATOM 672 C C . GLU A 1 80 ? -3.779 -8.426 6.347 1.00 95.56 80 GLU A C 1
ATOM 674 O O . GLU A 1 80 ? -3.643 -9.102 5.327 1.00 95.56 80 GLU A O 1
ATOM 679 N N . LEU A 1 81 ? -3.479 -7.123 6.357 1.00 95.44 81 LEU A N 1
ATOM 680 C CA . LEU A 1 81 ? -2.928 -6.443 5.180 1.00 95.44 81 LEU A CA 1
ATOM 681 C C . LEU A 1 81 ? -1.596 -7.069 4.747 1.00 95.44 81 LEU A C 1
ATOM 683 O O . LEU A 1 81 ? -1.381 -7.279 3.555 1.00 95.44 81 LEU A O 1
ATOM 687 N N . ALA A 1 82 ? -0.724 -7.423 5.693 1.00 93.44 82 ALA A N 1
ATOM 688 C CA . ALA A 1 82 ? 0.533 -8.108 5.406 1.00 93.44 82 ALA A CA 1
ATOM 689 C C . ALA A 1 82 ? 0.282 -9.498 4.804 1.00 93.44 82 ALA A C 1
ATOM 691 O O . ALA A 1 82 ? 0.884 -9.849 3.789 1.00 93.44 82 ALA A O 1
ATOM 692 N N . ARG A 1 83 ? -0.673 -10.261 5.356 1.00 93.81 83 ARG A N 1
ATOM 693 C CA . ARG A 1 83 ? -1.098 -11.566 4.820 1.00 93.81 83 ARG A CA 1
ATOM 694 C C . ARG A 1 83 ? -1.613 -11.466 3.380 1.00 93.81 83 ARG A C 1
ATOM 696 O O . ARG A 1 83 ? -1.414 -12.388 2.595 1.00 93.81 83 ARG A O 1
ATOM 703 N N . GLN A 1 84 ? -2.259 -10.356 3.028 1.00 93.62 84 GLN A N 1
ATOM 704 C CA . GLN A 1 84 ? -2.736 -10.068 1.672 1.00 93.62 84 GLN A CA 1
ATOM 705 C C . GLN A 1 84 ? -1.636 -9.545 0.725 1.00 93.62 84 GLN A C 1
ATOM 707 O O . GLN A 1 84 ? -1.930 -9.246 -0.430 1.00 93.62 84 GLN A O 1
ATOM 712 N N . GLY A 1 85 ? -0.390 -9.388 1.190 1.00 92.19 85 GLY A N 1
ATOM 713 C CA . GLY A 1 85 ? 0.683 -8.745 0.421 1.00 92.19 85 GLY A CA 1
ATOM 714 C C . GLY A 1 85 ? 0.459 -7.243 0.211 1.00 92.19 85 GLY A C 1
ATOM 715 O O . GLY A 1 85 ? 1.044 -6.645 -0.690 1.00 92.19 85 GLY A O 1
ATOM 716 N N . ARG A 1 86 ? -0.417 -6.635 1.021 1.00 94.94 86 ARG A N 1
ATOM 717 C CA . ARG A 1 86 ? -0.804 -5.222 0.952 1.00 94.94 86 ARG A CA 1
ATOM 718 C C . ARG A 1 86 ? -0.116 -4.338 1.985 1.00 94.94 86 ARG A C 1
ATOM 720 O O . ARG A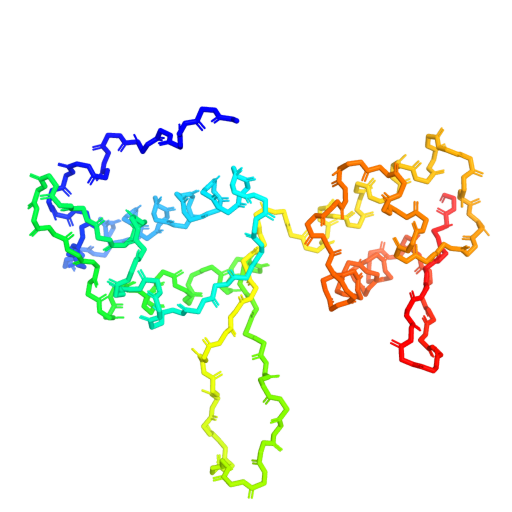 1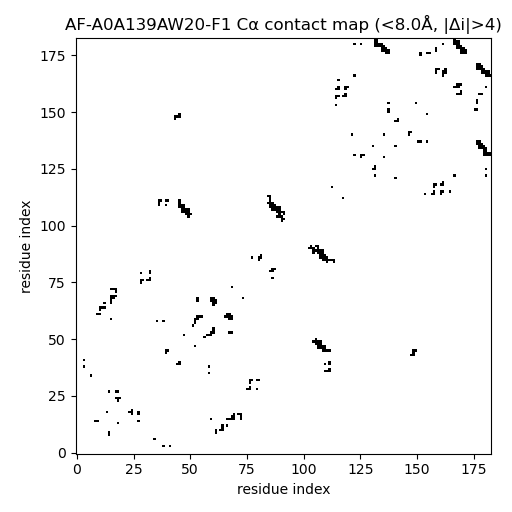 86 ? -0.286 -3.124 1.944 1.00 94.94 86 ARG A O 1
ATOM 727 N N . LEU A 1 87 ? 0.657 -4.926 2.889 1.00 94.44 87 LEU A N 1
ATOM 728 C CA . LEU A 1 87 ? 1.490 -4.198 3.834 1.00 94.44 87 LEU A CA 1
ATOM 729 C C . LEU A 1 87 ? 2.887 -4.798 3.862 1.00 94.44 87 LEU A C 1
ATOM 731 O O . LEU A 1 87 ? 3.046 -6.010 3.983 1.00 94.44 87 LEU A O 1
ATOM 735 N N . GLU A 1 88 ? 3.888 -3.929 3.802 1.00 92.38 88 GLU A N 1
ATOM 736 C CA . GLU A 1 88 ? 5.283 -4.282 4.030 1.00 92.38 88 GLU A CA 1
ATOM 737 C C . GLU A 1 88 ? 5.887 -3.320 5.054 1.00 92.38 88 GLU A C 1
ATOM 739 O O . GLU A 1 88 ? 5.790 -2.104 4.903 1.00 92.38 88 GLU A O 1
ATOM 744 N N . TRP A 1 89 ? 6.499 -3.849 6.112 1.00 89.62 89 TRP A N 1
ATOM 745 C CA . TRP A 1 89 ? 7.217 -3.017 7.075 1.00 89.62 89 TRP A CA 1
ATOM 746 C C . TRP A 1 89 ? 8.512 -2.509 6.448 1.00 89.62 89 TRP A C 1
ATOM 748 O O . TRP A 1 89 ? 9.277 -3.282 5.877 1.00 89.62 89 TRP A O 1
ATOM 758 N N . VAL A 1 90 ? 8.747 -1.204 6.555 1.00 86.50 90 VAL A N 1
ATOM 759 C CA . VAL A 1 90 ? 9.994 -0.590 6.110 1.00 86.50 90 VAL A CA 1
ATOM 760 C C . VAL A 1 90 ? 10.924 -0.624 7.305 1.00 86.50 90 VAL A C 1
ATOM 762 O O . VAL A 1 90 ? 10.724 0.123 8.264 1.00 86.50 90 VAL A O 1
ATOM 765 N N . ASP A 1 91 ? 11.927 -1.495 7.267 1.00 69.25 91 ASP A N 1
ATOM 766 C CA . ASP A 1 91 ? 12.982 -1.441 8.266 1.00 69.25 91 ASP A CA 1
ATOM 767 C C . ASP A 1 91 ? 13.685 -0.086 8.135 1.00 69.25 91 ASP A C 1
ATOM 769 O O . ASP A 1 91 ? 14.364 0.199 7.144 1.00 69.25 91 ASP A O 1
ATOM 773 N N . SER A 1 92 ? 13.541 0.770 9.148 1.00 51.62 92 SER A N 1
ATOM 774 C CA . SER A 1 92 ? 14.544 1.800 9.389 1.00 51.62 92 SER A CA 1
ATOM 775 C C . SER A 1 92 ? 15.866 1.055 9.512 1.00 51.62 92 SER A C 1
ATOM 777 O O . SER A 1 92 ? 15.948 0.132 10.323 1.00 51.62 92 SER A O 1
ATOM 779 N N . THR A 1 93 ? 16.856 1.412 8.687 1.00 43.53 93 THR A N 1
ATOM 780 C CA . THR A 1 93 ? 18.238 0.899 8.736 1.00 43.53 93 THR A CA 1
ATOM 781 C C . THR A 1 93 ? 18.595 0.441 10.147 1.00 43.53 93 THR A C 1
ATOM 783 O O . THR A 1 93 ? 18.355 1.242 11.058 1.00 43.53 93 THR A O 1
ATOM 786 N N . PRO A 1 94 ? 19.140 -0.774 10.361 1.00 41.09 94 PRO A N 1
ATOM 787 C CA . PRO A 1 94 ? 19.456 -1.256 11.697 1.00 41.09 94 PRO A CA 1
ATOM 788 C C . PRO A 1 94 ? 20.340 -0.220 12.381 1.00 41.09 94 PRO A C 1
ATOM 790 O O . PRO A 1 94 ? 21.531 -0.104 12.100 1.00 41.09 94 PRO A O 1
ATOM 793 N N . SER A 1 95 ? 19.737 0.584 13.255 1.00 40.50 95 SER A N 1
ATOM 794 C CA . SER A 1 95 ? 20.499 1.391 14.178 1.00 40.50 95 SER A CA 1
ATOM 795 C C . SER A 1 95 ? 21.239 0.374 15.023 1.00 40.50 95 SER A C 1
ATOM 797 O O . SER A 1 95 ? 20.621 -0.541 15.572 1.00 40.50 95 SER A O 1
ATOM 799 N N . SER A 1 96 ? 22.552 0.523 15.145 1.00 44.62 96 SER A N 1
ATOM 800 C CA . SER A 1 96 ? 23.433 -0.323 15.960 1.00 44.62 96 SER A CA 1
ATOM 801 C C . SER A 1 96 ? 23.046 -0.387 17.452 1.00 44.62 96 SER A C 1
ATOM 803 O O . SER A 1 96 ? 23.767 -0.974 18.251 1.00 44.62 96 SER A O 1
ATOM 805 N N . SER A 1 97 ? 21.929 0.233 17.838 1.00 49.34 97 SER A N 1
ATOM 806 C CA . SER A 1 97 ? 21.340 0.284 19.173 1.00 49.34 97 SER A CA 1
ATOM 807 C C . SER A 1 97 ? 20.024 -0.494 19.327 1.00 49.34 97 SER A C 1
ATOM 809 O O . SER A 1 97 ? 19.523 -0.588 20.447 1.00 49.34 97 SER A O 1
ATOM 811 N N . SER A 1 98 ? 19.440 -1.050 18.259 1.00 46.19 98 SER A N 1
ATOM 812 C CA . SER A 1 98 ? 18.214 -1.852 18.371 1.00 46.19 98 SER A CA 1
ATOM 813 C C . SER A 1 98 ? 18.550 -3.301 18.759 1.00 46.19 98 SER A C 1
ATOM 815 O O . SER A 1 98 ? 19.397 -3.916 18.107 1.00 46.19 98 SER A O 1
ATOM 817 N N . PRO A 1 99 ? 17.914 -3.879 19.800 1.00 46.97 99 PRO A N 1
ATOM 818 C CA . PRO A 1 99 ? 18.138 -5.271 20.175 1.00 46.97 99 PRO A CA 1
ATOM 819 C C . PRO A 1 99 ? 17.837 -6.202 18.996 1.00 46.97 99 PRO A C 1
ATOM 821 O O . PRO A 1 99 ? 16.804 -6.059 18.335 1.00 46.97 99 PRO A O 1
ATOM 824 N N . ALA A 1 100 ? 18.717 -7.174 18.754 1.00 39.66 100 ALA A N 1
ATOM 825 C CA . ALA A 1 100 ? 18.507 -8.207 17.747 1.00 39.66 100 ALA A CA 1
ATOM 826 C C . ALA A 1 100 ? 17.178 -8.938 18.020 1.00 39.66 100 ALA A C 1
ATOM 828 O O . ALA A 1 100 ? 17.037 -9.618 19.034 1.00 39.66 100 ALA A O 1
ATOM 829 N N . GLY A 1 101 ? 16.194 -8.756 17.133 1.00 43.84 101 GLY A N 1
ATOM 830 C CA . GLY A 1 101 ? 14.871 -9.388 17.217 1.00 43.84 101 GLY A CA 1
ATOM 831 C C . GLY A 1 101 ? 13.685 -8.439 17.431 1.00 43.84 101 GLY A C 1
ATOM 832 O O . GLY A 1 101 ? 12.545 -8.879 17.298 1.00 43.84 101 GLY A O 1
ATOM 833 N N . ALA A 1 102 ? 13.905 -7.148 17.704 1.00 47.41 102 ALA A N 1
ATOM 834 C CA . ALA A 1 102 ? 12.822 -6.163 17.749 1.00 47.41 102 ALA A CA 1
ATOM 835 C C . ALA A 1 102 ? 12.576 -5.575 16.349 1.00 47.41 102 ALA A C 1
ATOM 837 O O . ALA A 1 102 ? 13.231 -4.612 15.954 1.00 47.41 102 ALA A O 1
ATOM 838 N N . ALA A 1 103 ? 11.636 -6.150 15.593 1.00 54.81 103 ALA A N 1
ATOM 839 C CA . ALA A 1 103 ? 11.171 -5.550 14.342 1.00 54.81 103 ALA A CA 1
ATOM 840 C C . ALA A 1 103 ? 10.563 -4.171 14.644 1.00 54.81 103 ALA A C 1
ATOM 842 O O . ALA A 1 103 ? 9.528 -4.068 15.312 1.00 54.81 103 ALA A O 1
ATOM 843 N N . ASN A 1 104 ? 11.223 -3.105 14.194 1.00 61.34 104 ASN A N 1
ATOM 844 C CA . ASN A 1 104 ? 10.759 -1.746 14.420 1.00 61.34 104 ASN A CA 1
ATOM 845 C C . ASN A 1 104 ? 9.581 -1.448 13.480 1.00 61.34 104 ASN A C 1
ATOM 847 O O . ASN A 1 104 ? 9.770 -1.017 12.348 1.00 61.34 104 ASN A O 1
ATOM 851 N N . ARG A 1 105 ? 8.348 -1.664 13.956 1.00 74.06 105 ARG A N 1
ATOM 852 C CA . ARG A 1 105 ? 7.094 -1.348 13.241 1.00 74.06 105 ARG A CA 1
ATOM 853 C C . ARG A 1 105 ? 6.794 0.166 13.215 1.00 74.06 105 ARG A C 1
ATOM 855 O O . ARG A 1 105 ? 5.658 0.584 13.437 1.00 74.06 105 ARG A O 1
ATOM 862 N N . ALA A 1 106 ? 7.815 0.995 12.999 1.00 80.81 106 ALA A N 1
ATOM 863 C CA . ALA A 1 106 ? 7.690 2.453 12.980 1.00 80.81 106 ALA A CA 1
ATOM 864 C C . ALA A 1 106 ? 7.050 2.960 11.686 1.00 80.81 106 ALA A C 1
ATOM 866 O O . ALA A 1 106 ? 6.231 3.874 11.730 1.00 80.81 106 ALA A O 1
ATOM 867 N N . ARG A 1 107 ? 7.391 2.347 10.548 1.00 88.19 107 ARG A N 1
ATOM 868 C CA . ARG A 1 107 ? 6.921 2.767 9.229 1.00 88.19 107 ARG A CA 1
ATOM 869 C C . ARG A 1 107 ? 6.590 1.560 8.361 1.00 88.19 107 ARG A C 1
ATOM 871 O O . ARG A 1 107 ? 7.309 0.565 8.366 1.00 88.19 107 ARG A O 1
ATOM 878 N N . ALA A 1 108 ? 5.503 1.652 7.609 1.00 91.19 108 ALA A N 1
A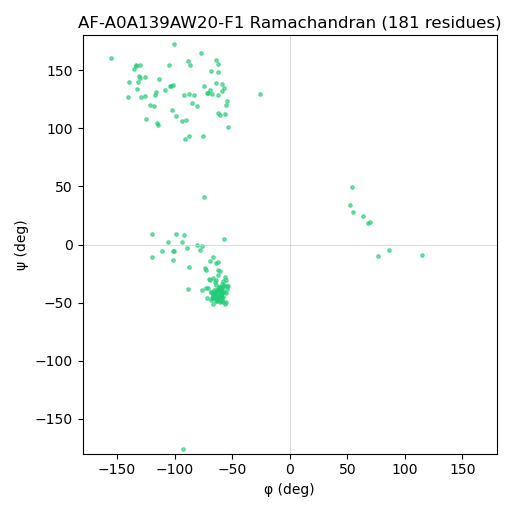TOM 879 C CA . ALA A 1 108 ? 5.078 0.625 6.668 1.00 91.19 108 ALA A CA 1
ATOM 880 C C . ALA A 1 108 ? 4.700 1.230 5.318 1.00 91.19 108 ALA A C 1
ATOM 882 O O . ALA A 1 108 ? 4.274 2.384 5.238 1.00 91.19 108 ALA A O 1
ATOM 883 N N . VAL A 1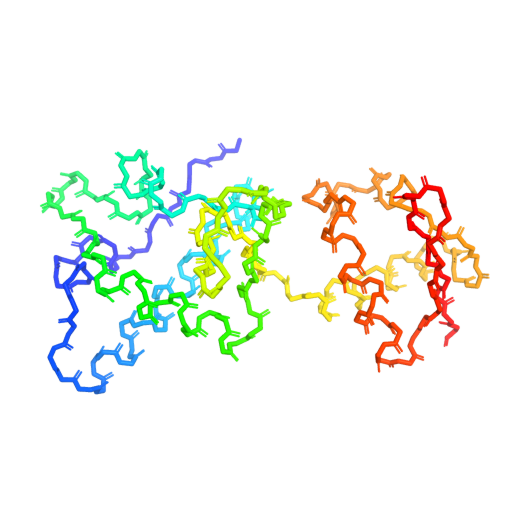 109 ? 4.825 0.416 4.275 1.00 93.62 109 VAL A N 1
ATOM 884 C CA . VAL A 1 109 ? 4.212 0.635 2.969 1.00 93.62 109 VAL A CA 1
ATOM 885 C C . VAL A 1 109 ? 2.855 -0.052 2.948 1.00 93.62 109 VAL A C 1
ATOM 887 O O . VAL A 1 109 ? 2.756 -1.237 3.252 1.00 93.62 109 VAL A O 1
ATOM 890 N N . ILE A 1 110 ? 1.822 0.686 2.561 1.00 95.12 110 ILE A N 1
ATOM 891 C CA . ILE A 1 110 ? 0.493 0.206 2.214 1.00 95.12 110 ILE A CA 1
ATOM 892 C C . ILE A 1 110 ? 0.361 0.193 0.698 1.00 95.12 110 ILE A C 1
ATOM 894 O O . ILE A 1 110 ? 0.353 1.228 0.030 1.00 95.12 110 ILE A O 1
ATOM 898 N N . TRP A 1 111 ? 0.192 -1.001 0.157 1.00 95.69 111 TRP A N 1
ATOM 899 C CA . TRP A 1 111 ? 0.014 -1.242 -1.262 1.00 95.69 111 TRP A CA 1
ATOM 900 C C . TRP A 1 111 ? -1.473 -1.228 -1.620 1.00 95.69 111 TRP A C 1
ATOM 902 O O . TRP A 1 111 ? -2.153 -2.260 -1.602 1.00 95.69 111 TRP A O 1
ATOM 912 N N . TYR A 1 112 ? -1.997 -0.050 -1.980 1.00 94.06 112 TYR A N 1
ATOM 913 C CA . TYR A 1 112 ? -3.357 0.038 -2.526 1.00 94.06 112 TYR A CA 1
ATOM 914 C C . TYR A 1 112 ? -3.474 -0.647 -3.897 1.00 94.06 112 TYR A C 1
ATOM 916 O O . TYR A 1 112 ? -4.502 -1.239 -4.224 1.00 94.06 112 TYR A O 1
ATOM 924 N N . ARG A 1 113 ? -2.366 -0.662 -4.642 1.00 94.06 113 ARG A N 1
ATOM 925 C CA . ARG A 1 113 ? -2.069 -1.629 -5.701 1.00 94.06 113 ARG A CA 1
ATOM 926 C C . ARG A 1 113 ? -0.849 -2.425 -5.271 1.00 94.06 113 ARG A C 1
ATOM 928 O O . ARG A 1 113 ? 0.128 -1.816 -4.834 1.00 94.06 113 ARG A O 1
ATOM 935 N N . THR A 1 114 ? -0.913 -3.747 -5.360 1.00 94.56 114 THR A N 1
ATOM 936 C CA . THR A 1 114 ? 0.204 -4.632 -5.005 1.00 94.56 114 THR A CA 1
ATOM 937 C C . THR A 1 114 ? 1.398 -4.399 -5.937 1.00 94.56 114 THR A C 1
ATOM 939 O O . THR A 1 114 ? 1.218 -3.896 -7.051 1.00 94.56 114 THR A O 1
ATOM 942 N N . PRO A 1 115 ? 2.625 -4.774 -5.534 1.00 95.75 115 PRO A N 1
ATOM 943 C CA . PRO A 1 115 ? 3.783 -4.716 -6.425 1.00 95.75 115 PRO A CA 1
ATOM 944 C C . PRO A 1 115 ? 3.562 -5.459 -7.752 1.00 95.75 115 PRO A C 1
ATOM 946 O O . PRO A 1 115 ? 4.000 -4.986 -8.798 1.00 95.75 115 PRO A O 1
ATOM 949 N N . ASP A 1 116 ? 2.834 -6.580 -7.736 1.00 95.81 116 ASP A N 1
ATOM 950 C CA . ASP A 1 116 ? 2.442 -7.330 -8.934 1.00 95.81 116 ASP A CA 1
ATOM 951 C C . ASP A 1 116 ? 1.503 -6.513 -9.836 1.00 95.81 116 ASP A C 1
ATOM 953 O O . ASP A 1 116 ? 1.728 -6.424 -11.043 1.00 95.81 116 ASP A O 1
ATOM 957 N N . GLU A 1 117 ? 0.477 -5.870 -9.270 1.00 95.81 117 GLU A N 1
ATOM 958 C CA . GLU A 1 117 ? -0.443 -5.000 -10.018 1.00 95.81 117 GLU A CA 1
ATOM 959 C C . GLU A 1 117 ? 0.288 -3.787 -10.614 1.00 95.81 117 GLU A C 1
ATOM 961 O O . GLU A 1 117 ? 0.048 -3.407 -11.763 1.00 95.81 117 GLU A O 1
ATOM 966 N N . TRP A 1 118 ? 1.227 -3.202 -9.866 1.00 96.12 118 TRP A N 1
ATOM 967 C CA . TRP A 1 118 ? 2.093 -2.139 -10.367 1.00 96.12 118 TRP A CA 1
ATOM 968 C C . TRP A 1 118 ? 3.019 -2.612 -11.482 1.00 96.12 118 TRP A C 1
ATOM 970 O O . TRP A 1 118 ? 3.150 -1.911 -12.482 1.00 96.12 118 TRP A O 1
ATOM 980 N N . ALA A 1 119 ? 3.620 -3.794 -11.354 1.00 96.75 119 ALA A N 1
ATOM 981 C CA . ALA A 1 119 ? 4.462 -4.387 -12.386 1.00 96.75 119 ALA A CA 1
ATOM 982 C C . ALA A 1 119 ? 3.691 -4.603 -13.697 1.00 96.75 119 ALA A C 1
ATOM 984 O O . ALA A 1 119 ? 4.204 -4.305 -14.777 1.00 96.75 119 ALA A O 1
ATOM 985 N N . VAL A 1 120 ? 2.444 -5.081 -13.611 1.00 96.56 120 VAL A N 1
ATOM 986 C CA . VAL A 1 120 ? 1.547 -5.208 -14.770 1.00 96.56 120 VAL A CA 1
ATOM 987 C C . VAL A 1 120 ? 1.300 -3.837 -15.402 1.00 96.56 120 VAL A C 1
ATOM 989 O O . VAL A 1 120 ? 1.521 -3.677 -16.601 1.00 96.56 120 VAL A O 1
ATOM 992 N N . LYS A 1 121 ? 0.935 -2.834 -14.597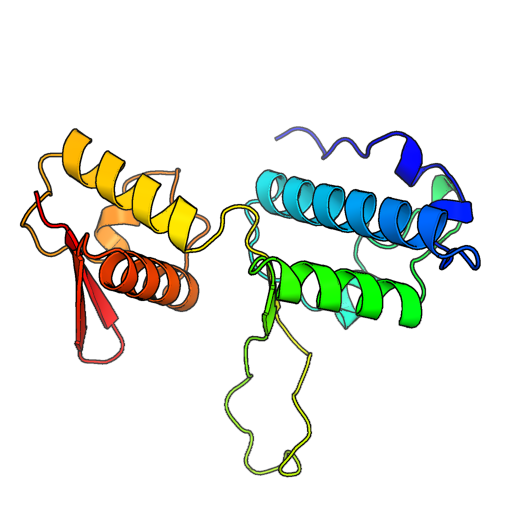 1.00 96.62 121 LYS A N 1
ATOM 993 C CA . LYS A 1 121 ? 0.665 -1.466 -15.065 1.00 96.62 121 LYS A CA 1
ATOM 994 C C . LYS A 1 121 ? 1.893 -0.793 -15.692 1.00 96.62 121 LYS A C 1
ATOM 996 O O . LYS A 1 121 ? 1.770 -0.106 -16.703 1.00 96.62 121 LYS A O 1
ATOM 1001 N N . MET A 1 122 ? 3.081 -0.987 -15.118 1.00 96.81 122 MET A N 1
ATOM 1002 C CA . MET A 1 122 ? 4.347 -0.506 -15.683 1.00 96.81 122 MET A CA 1
ATOM 1003 C C . MET A 1 122 ? 4.624 -1.146 -17.041 1.00 96.81 122 MET A C 1
ATOM 1005 O O . MET A 1 122 ? 4.985 -0.442 -17.981 1.00 96.81 122 MET A O 1
ATOM 1009 N N . HIS A 1 123 ? 4.407 -2.458 -17.167 1.00 96.62 123 HIS A N 1
ATOM 1010 C CA . HIS A 1 123 ? 4.579 -3.148 -18.440 1.00 96.62 123 HIS A CA 1
ATOM 1011 C C . HIS A 1 123 ? 3.609 -2.608 -19.505 1.00 96.62 123 HIS A C 1
ATOM 1013 O O . HIS A 1 123 ? 4.018 -2.305 -20.625 1.00 96.62 123 HIS A O 1
ATOM 1019 N N . GLU A 1 124 ? 2.331 -2.436 -19.161 1.00 96.25 124 GLU A N 1
ATOM 1020 C CA . GLU A 1 124 ? 1.328 -1.852 -20.061 1.00 96.25 124 GLU A CA 1
ATOM 1021 C C . GLU A 1 124 ? 1.710 -0.438 -20.508 1.00 96.25 124 GLU A C 1
ATOM 1023 O O . GLU A 1 124 ? 1.603 -0.115 -21.692 1.00 96.25 124 GLU A O 1
ATOM 1028 N N . TRP A 1 125 ? 2.230 0.381 -19.592 1.00 96.56 125 TRP A N 1
ATOM 1029 C CA . TRP A 1 125 ? 2.740 1.703 -19.933 1.00 96.56 125 TRP A CA 1
ATOM 1030 C C . TRP A 1 125 ? 3.940 1.628 -20.883 1.00 96.56 125 TRP A C 1
ATOM 1032 O O . TRP A 1 125 ? 3.930 2.310 -21.903 1.00 96.56 125 TRP A O 1
ATOM 1042 N N . CYS A 1 126 ? 4.926 0.757 -20.627 1.00 96.31 126 CYS A N 1
ATOM 1043 C CA . CYS A 1 126 ? 6.060 0.550 -21.536 1.00 96.31 126 CYS A CA 1
ATOM 1044 C C . CYS A 1 126 ? 5.606 0.098 -22.931 1.00 96.31 126 CYS A C 1
ATOM 1046 O O . CYS A 1 126 ? 6.195 0.508 -23.931 1.00 96.31 126 CYS A O 1
ATOM 1048 N N . ARG A 1 127 ? 4.563 -0.738 -23.021 1.00 95.50 127 ARG A N 1
ATOM 1049 C CA . ARG A 1 127 ? 3.950 -1.137 -24.299 1.00 95.50 127 ARG A CA 1
ATOM 1050 C C . ARG A 1 127 ? 3.332 0.060 -25.013 1.00 95.50 127 ARG A C 1
ATOM 1052 O O . ARG A 1 127 ? 3.617 0.271 -26.188 1.00 95.50 127 ARG A O 1
ATOM 1059 N N . ALA A 1 128 ? 2.542 0.864 -24.304 1.00 95.94 128 ALA A N 1
ATOM 1060 C CA . ALA A 1 128 ? 1.897 2.051 -24.860 1.00 95.94 128 ALA A CA 1
ATOM 1061 C C . ALA A 1 128 ? 2.902 3.127 -25.313 1.00 95.94 128 ALA A C 1
ATOM 1063 O O . ALA A 1 128 ? 2.642 3.840 -26.279 1.00 95.94 128 ALA A O 1
ATOM 1064 N N . THR A 1 129 ? 4.062 3.225 -24.657 1.00 95.56 129 THR A N 1
ATOM 1065 C CA . THR A 1 129 ? 5.112 4.211 -24.965 1.00 95.56 129 THR A CA 1
ATOM 1066 C C . THR A 1 129 ? 6.248 3.660 -25.830 1.00 95.56 129 THR A C 1
ATOM 1068 O O . THR A 1 129 ? 7.249 4.343 -26.032 1.00 95.56 129 THR A O 1
ATOM 1071 N N . SER A 1 130 ? 6.114 2.441 -26.371 1.00 95.19 130 SER A N 1
ATOM 1072 C CA . SER A 1 130 ? 7.158 1.767 -27.167 1.00 95.19 130 SER A CA 1
ATOM 1073 C C . SER A 1 130 ? 8.519 1.644 -26.452 1.00 95.19 130 SER A C 1
ATOM 1075 O O . SER A 1 130 ? 9.569 1.568 -27.092 1.00 95.19 130 SER A O 1
ATOM 1077 N N . LYS A 1 131 ? 8.508 1.591 -25.113 1.00 94.62 131 LYS A N 1
ATOM 1078 C CA . LYS A 1 131 ? 9.691 1.407 -24.254 1.00 94.62 131 LYS A CA 1
ATOM 1079 C C . LYS A 1 131 ? 9.951 -0.067 -2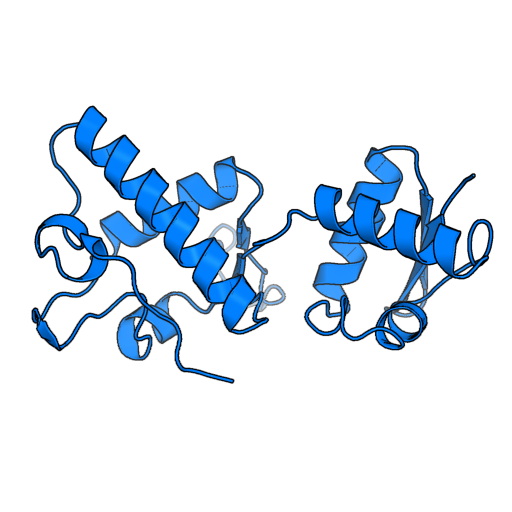3.877 1.00 94.62 131 LYS A C 1
ATOM 1081 O O . LYS A 1 131 ? 10.905 -0.355 -23.161 1.00 94.62 131 LYS A O 1
ATOM 1086 N N . VAL A 1 132 ? 9.153 -1.028 -24.360 1.00 95.62 132 VAL A N 1
ATOM 1087 C CA . VAL A 1 132 ? 9.431 -2.473 -24.171 1.00 95.62 132 VAL A CA 1
ATOM 1088 C C . VAL A 1 132 ? 10.794 -2.844 -24.757 1.00 95.62 132 VAL A C 1
ATOM 1090 O O . VAL A 1 132 ? 11.170 -2.380 -25.831 1.00 95.62 132 VAL A O 1
ATOM 1093 N N . GLY A 1 133 ? 11.553 -3.679 -24.047 1.00 94.06 133 GLY A N 1
ATOM 1094 C CA . GLY A 1 133 ? 12.912 -4.066 -24.425 1.00 94.06 133 GLY A CA 1
ATOM 1095 C C . GLY A 1 133 ? 13.981 -3.003 -24.138 1.00 94.06 133 GLY A C 1
ATOM 1096 O O . GLY A 1 133 ? 15.174 -3.324 -24.210 1.00 94.06 133 GLY A O 1
ATOM 1097 N N . GLN A 1 134 ? 13.587 -1.782 -23.767 1.00 95.50 134 GLN A N 1
ATOM 1098 C CA . GLN A 1 134 ? 14.490 -0.729 -23.309 1.00 95.50 134 GLN A CA 1
ATOM 1099 C C . GLN A 1 134 ? 14.697 -0.822 -21.794 1.00 95.50 134 GLN A C 1
ATOM 1101 O O . GLN A 1 134 ? 13.889 -1.408 -21.073 1.00 95.50 134 GLN A O 1
ATOM 1106 N N . VAL A 1 135 ? 15.805 -0.260 -21.315 1.00 95.31 135 VAL A N 1
ATOM 1107 C CA . VAL A 1 135 ? 16.042 -0.088 -19.879 1.00 95.31 135 VAL A CA 1
ATOM 1108 C C . VAL A 1 135 ? 15.368 1.211 -19.451 1.00 95.31 135 VAL A C 1
ATOM 1110 O O . VAL A 1 135 ? 15.695 2.268 -19.981 1.00 95.31 135 VAL A O 1
ATOM 1113 N N . CYS A 1 136 ? 14.449 1.125 -18.496 1.00 94.88 136 CYS A N 1
ATOM 1114 C CA . CYS A 1 136 ? 13.757 2.257 -17.894 1.00 94.88 136 CYS A CA 1
ATOM 1115 C C . CYS A 1 136 ? 14.157 2.402 -16.425 1.00 94.88 136 CYS A C 1
ATOM 1117 O O . CYS A 1 136 ? 14.324 1.420 -15.699 1.00 94.88 136 CYS A O 1
ATOM 1119 N N . THR A 1 137 ? 14.283 3.640 -15.979 1.00 94.88 137 THR A N 1
ATOM 1120 C CA . THR A 1 137 ? 14.500 4.022 -14.582 1.00 94.88 137 THR A CA 1
ATOM 1121 C C . THR A 1 137 ? 13.191 4.488 -13.951 1.00 94.88 137 THR A C 1
ATOM 1123 O O . THR A 1 137 ? 12.192 4.690 -14.642 1.00 94.88 137 THR A O 1
ATOM 1126 N N . LEU A 1 138 ? 13.178 4.721 -12.633 1.00 95.12 138 LEU A N 1
ATOM 1127 C CA . LEU A 1 138 ? 12.026 5.373 -12.000 1.00 95.12 138 LEU A CA 1
ATOM 1128 C C . LEU A 1 138 ? 11.740 6.752 -12.624 1.00 95.12 138 LEU A C 1
ATOM 1130 O O . LEU A 1 138 ? 10.576 7.114 -12.768 1.00 95.12 138 LEU A O 1
ATOM 1134 N N . GLY A 1 139 ? 12.777 7.487 -13.042 1.00 94.44 139 GLY A N 1
ATOM 1135 C CA . GLY A 1 139 ? 12.636 8.783 -13.709 1.00 94.44 139 GLY A CA 1
ATOM 1136 C C . GLY A 1 139 ? 11.782 8.712 -14.977 1.00 94.44 139 GLY A C 1
ATOM 1137 O O . GLY A 1 139 ? 10.907 9.553 -15.158 1.00 94.44 139 GLY A O 1
ATOM 1138 N N . ASP A 1 140 ? 11.946 7.660 -15.785 1.00 94.81 140 ASP A N 1
ATOM 1139 C CA . ASP A 1 140 ? 11.119 7.427 -16.976 1.00 94.81 140 ASP A CA 1
ATOM 1140 C C . ASP A 1 140 ? 9.637 7.253 -16.625 1.00 94.81 140 ASP A C 1
ATOM 1142 O O . ASP A 1 140 ? 8.768 7.818 -17.279 1.00 94.81 140 ASP A O 1
ATOM 1146 N N . PHE A 1 141 ? 9.322 6.483 -15.579 1.00 95.50 141 PHE A N 1
ATOM 1147 C CA . PHE A 1 141 ? 7.931 6.273 -15.165 1.00 95.50 141 PHE A CA 1
ATOM 1148 C C . PHE A 1 141 ? 7.313 7.539 -14.563 1.00 95.50 141 PHE A C 1
ATOM 1150 O O . PHE A 1 141 ? 6.110 7.764 -14.704 1.00 95.50 141 PHE A O 1
ATOM 1157 N N . LYS A 1 142 ? 8.122 8.395 -13.928 1.00 94.25 142 LYS A N 1
ATOM 1158 C CA . LYS A 1 142 ? 7.678 9.685 -13.378 1.00 94.25 142 LYS A CA 1
ATOM 1159 C C . LYS A 1 142 ? 7.244 10.693 -14.444 1.00 94.25 142 LYS A C 1
ATOM 1161 O O . LYS A 1 142 ? 6.599 11.672 -14.081 1.00 94.25 142 LYS A O 1
ATOM 1166 N N . GLU A 1 143 ? 7.499 10.440 -15.730 1.00 91.31 143 GLU A N 1
ATOM 1167 C CA . GLU A 1 143 ? 6.900 11.200 -16.840 1.00 91.31 143 GLU A CA 1
ATOM 1168 C C . GLU A 1 143 ? 5.362 11.095 -16.851 1.00 91.31 143 GLU A C 1
ATOM 1170 O O . GLU A 1 143 ? 4.679 11.961 -17.393 1.00 91.31 143 GLU A O 1
ATOM 1175 N N . SER A 1 144 ? 4.800 10.049 -16.235 1.00 92.81 144 SER A N 1
ATOM 1176 C CA . SER A 1 144 ? 3.360 9.834 -16.106 1.00 92.81 144 SER A CA 1
ATOM 1177 C C . SER A 1 144 ? 2.884 10.063 -14.670 1.00 92.81 144 SER A C 1
ATOM 1179 O O . SER A 1 144 ? 3.421 9.498 -13.712 1.00 92.81 144 SER A O 1
ATOM 1181 N N . GLU A 1 145 ? 1.794 10.824 -14.517 1.00 90.19 145 GLU A N 1
ATOM 1182 C CA . GLU A 1 145 ? 1.156 11.062 -13.214 1.00 90.19 145 GLU A CA 1
ATOM 1183 C C . GLU A 1 145 ? 0.758 9.755 -12.506 1.00 90.19 145 GLU A C 1
ATOM 1185 O O . GLU A 1 145 ? 0.783 9.654 -11.280 1.00 90.19 145 GLU A O 1
ATOM 1190 N N . ALA A 1 146 ? 0.487 8.705 -13.284 1.00 90.06 146 ALA A N 1
ATOM 1191 C CA . ALA A 1 146 ? 0.062 7.406 -12.783 1.00 90.06 146 ALA A CA 1
ATOM 1192 C C . ALA A 1 146 ? 1.088 6.694 -11.879 1.00 90.06 146 ALA A C 1
ATOM 1194 O O . ALA A 1 146 ? 0.705 5.721 -11.227 1.00 90.06 146 ALA A O 1
ATOM 1195 N N . PHE A 1 147 ? 2.353 7.136 -11.862 1.00 94.06 147 PHE A N 1
ATOM 1196 C CA . PHE A 1 147 ? 3.449 6.557 -11.071 1.00 94.06 147 PHE A CA 1
ATOM 1197 C C . PHE A 1 147 ? 4.061 7.556 -10.064 1.00 94.06 147 PHE A C 1
ATOM 1199 O O . PHE A 1 147 ? 5.066 7.260 -9.410 1.00 94.06 147 PHE A O 1
ATOM 1206 N N . GLN A 1 148 ? 3.451 8.734 -9.882 1.00 91.38 148 GLN A N 1
ATOM 1207 C CA . GLN A 1 148 ? 3.875 9.740 -8.891 1.00 91.38 148 GLN A CA 1
ATOM 1208 C C . GLN A 1 148 ? 3.964 9.226 -7.444 1.00 91.38 148 GLN A C 1
ATOM 1210 O O . GLN A 1 148 ? 4.866 9.669 -6.735 1.00 91.38 148 GLN A O 1
ATOM 1215 N N . PRO A 1 149 ? 3.158 8.245 -7.008 1.00 92.00 149 PRO A N 1
ATOM 1216 C CA . PRO A 1 149 ? 3.267 7.702 -5.652 1.00 92.00 149 PRO A CA 1
ATOM 1217 C C . PRO A 1 149 ? 4.499 6.820 -5.408 1.00 92.00 149 PRO A C 1
ATOM 1219 O O . PRO A 1 149 ? 4.890 6.632 -4.262 1.00 92.00 149 PRO A O 1
ATOM 1222 N N . LEU A 1 150 ? 5.108 6.252 -6.456 1.00 93.75 150 LEU A N 1
ATOM 1223 C CA . LEU A 1 150 ? 6.207 5.290 -6.311 1.00 93.75 150 LEU A CA 1
ATOM 1224 C C . LEU A 1 150 ? 7.538 5.995 -6.049 1.00 93.75 150 LEU A C 1
ATOM 1226 O O . LEU A 1 150 ? 8.010 6.746 -6.896 1.00 93.75 150 LEU A O 1
ATOM 1230 N N . ASP A 1 151 ? 8.182 5.749 -4.919 1.00 92.88 151 ASP A N 1
ATOM 1231 C CA . ASP A 1 151 ? 9.574 6.152 -4.705 1.00 92.88 151 ASP A CA 1
ATOM 1232 C C . ASP A 1 151 ? 10.546 5.024 -5.084 1.00 92.88 151 ASP A C 1
ATOM 1234 O O . ASP A 1 151 ? 10.139 3.984 -5.603 1.00 92.88 151 ASP A O 1
ATOM 1238 N N . SER A 1 152 ? 11.846 5.223 -4.856 1.00 91.81 152 SER A N 1
ATOM 1239 C CA . SER A 1 152 ? 12.873 4.240 -5.222 1.00 91.81 152 SER A CA 1
ATOM 1240 C C . SER A 1 152 ? 12.662 2.879 -4.553 1.00 91.81 152 SER A C 1
ATOM 1242 O O . SER A 1 152 ? 12.875 1.851 -5.195 1.00 91.81 152 SER A O 1
ATOM 1244 N N . PHE A 1 153 ? 12.214 2.861 -3.293 1.00 91.81 153 PHE A N 1
ATOM 1245 C CA . PHE A 1 153 ? 11.915 1.622 -2.574 1.00 91.81 153 PHE A CA 1
ATOM 1246 C C . PHE A 1 153 ? 10.711 0.913 -3.198 1.00 91.81 153 PHE A C 1
ATOM 1248 O O . PHE A 1 153 ? 10.795 -0.261 -3.563 1.00 91.81 153 PHE A O 1
ATOM 1255 N N . ALA A 1 154 ? 9.608 1.640 -3.393 1.00 93.50 154 ALA A N 1
ATOM 1256 C CA . ALA A 1 154 ? 8.397 1.067 -3.955 1.00 93.50 154 ALA A CA 1
ATOM 1257 C C . ALA A 1 154 ? 8.605 0.588 -5.404 1.00 93.50 154 ALA A C 1
ATOM 1259 O O . ALA A 1 154 ? 8.141 -0.487 -5.786 1.00 93.50 154 ALA A O 1
ATOM 1260 N N . ALA A 1 155 ? 9.349 1.350 -6.207 1.00 95.12 155 ALA A N 1
ATOM 1261 C CA . ALA A 1 155 ? 9.694 0.985 -7.575 1.00 95.12 155 ALA A CA 1
ATOM 1262 C C . ALA A 1 155 ? 10.533 -0.298 -7.628 1.00 95.12 155 ALA A C 1
ATOM 1264 O O . ALA A 1 155 ? 10.222 -1.190 -8.415 1.00 95.12 155 ALA A O 1
ATOM 1265 N N . LEU A 1 156 ? 11.533 -0.436 -6.750 1.00 95.00 156 LEU A N 1
ATOM 1266 C CA . LEU A 1 156 ? 12.333 -1.657 -6.652 1.00 95.00 156 LEU A CA 1
ATOM 1267 C C . LEU A 1 156 ? 11.456 -2.885 -6.365 1.00 95.00 156 LEU A C 1
ATOM 1269 O O . LEU A 1 156 ? 11.592 -3.892 -7.058 1.00 95.00 156 LEU A O 1
ATOM 1273 N N . ARG A 1 157 ? 10.501 -2.788 -5.429 1.00 95.56 157 ARG A N 1
ATOM 1274 C CA . ARG A 1 157 ? 9.540 -3.875 -5.157 1.00 95.56 157 ARG A CA 1
ATOM 1275 C C . ARG A 1 157 ? 8.705 -4.244 -6.380 1.00 95.56 157 ARG A C 1
ATOM 1277 O O . ARG A 1 157 ? 8.479 -5.426 -6.641 1.00 95.56 157 ARG A O 1
ATOM 1284 N N . CYS A 1 158 ? 8.291 -3.256 -7.171 1.00 96.38 158 CYS A N 1
ATOM 1285 C CA . CYS A 1 158 ? 7.578 -3.498 -8.425 1.00 96.38 158 CYS A CA 1
ATOM 1286 C C . CYS A 1 158 ? 8.473 -4.201 -9.461 1.00 96.38 158 CYS A C 1
ATOM 1288 O O . CYS A 1 158 ? 8.017 -5.109 -10.155 1.00 96.38 158 CYS A O 1
ATOM 1290 N N . TYR A 1 159 ? 9.753 -3.835 -9.557 1.00 97.19 159 TYR A N 1
ATOM 1291 C CA . TYR A 1 159 ? 10.703 -4.464 -10.481 1.00 97.19 159 TYR A CA 1
ATOM 1292 C C . TYR A 1 159 ? 11.018 -5.914 -10.089 1.00 97.19 159 TYR A C 1
ATOM 1294 O O . TYR A 1 159 ? 11.053 -6.800 -10.946 1.00 97.19 159 TYR A O 1
ATOM 1302 N N . GLU A 1 160 ? 11.179 -6.180 -8.792 1.00 96.00 160 GLU A N 1
ATOM 1303 C CA . GLU A 1 160 ? 11.324 -7.533 -8.245 1.00 96.00 160 GLU A CA 1
ATOM 1304 C C . GLU A 1 160 ? 10.094 -8.394 -8.559 1.00 96.00 160 GLU A C 1
ATOM 1306 O O . GLU A 1 160 ? 10.232 -9.532 -9.018 1.00 96.00 160 GLU A O 1
ATOM 1311 N N . ALA A 1 161 ? 8.888 -7.839 -8.390 1.00 96.50 161 ALA A N 1
ATOM 1312 C CA . ALA A 1 161 ? 7.645 -8.507 -8.762 1.00 96.50 161 ALA A CA 1
ATOM 1313 C C . ALA A 1 161 ? 7.578 -8.785 -10.273 1.00 96.50 161 ALA A C 1
ATOM 1315 O O . ALA A 1 161 ? 7.280 -9.910 -10.674 1.00 96.50 161 ALA A O 1
ATOM 1316 N N . ALA A 1 162 ? 7.936 -7.816 -11.121 1.00 97.00 162 ALA A N 1
ATOM 1317 C CA . ALA A 1 162 ? 7.978 -7.991 -12.573 1.00 97.00 162 ALA A CA 1
ATOM 1318 C C . ALA A 1 162 ? 8.915 -9.136 -12.997 1.00 97.00 162 ALA A C 1
ATOM 1320 O O . ALA A 1 162 ? 8.555 -9.943 -13.861 1.00 97.00 162 ALA A O 1
ATOM 1321 N N . LYS A 1 163 ? 10.084 -9.249 -12.352 1.00 97.06 163 LYS A N 1
ATOM 1322 C CA . LYS A 1 163 ? 11.025 -10.351 -12.579 1.00 97.06 163 LYS A CA 1
ATOM 1323 C C . LYS A 1 163 ? 10.480 -11.689 -12.107 1.00 97.06 163 LYS A C 1
ATOM 1325 O O . LYS A 1 163 ? 10.541 -12.664 -12.851 1.00 97.06 163 LYS A O 1
ATOM 1330 N N . ARG A 1 164 ? 9.897 -11.746 -10.906 1.00 96.12 164 ARG A N 1
ATOM 1331 C CA . ARG A 1 164 ? 9.247 -12.962 -10.390 1.00 96.12 164 ARG A CA 1
ATOM 1332 C C . ARG A 1 164 ? 8.123 -13.447 -11.310 1.00 96.12 164 ARG A C 1
ATOM 1334 O O . ARG A 1 164 ? 7.947 -14.649 -11.467 1.00 96.12 164 ARG A O 1
ATOM 1341 N N . LEU A 1 165 ? 7.393 -12.526 -11.937 1.00 94.31 165 LEU A N 1
ATOM 1342 C CA . LEU A 1 165 ? 6.351 -12.826 -12.922 1.00 94.31 165 LEU A CA 1
ATOM 1343 C C . LEU A 1 165 ? 6.904 -13.233 -14.303 1.00 94.31 165 LEU A C 1
ATOM 1345 O O . LEU A 1 165 ? 6.115 -13.502 -15.206 1.00 94.31 165 LEU A O 1
ATOM 1349 N N . GLY A 1 166 ? 8.229 -13.250 -14.494 1.00 94.69 166 GLY A N 1
ATOM 1350 C CA . GLY A 1 166 ? 8.874 -13.580 -15.768 1.00 94.69 166 GLY A CA 1
ATOM 1351 C C . GLY A 1 166 ? 8.679 -12.519 -16.855 1.00 94.69 166 GLY A C 1
ATOM 1352 O O . GLY A 1 166 ? 8.806 -12.826 -18.035 1.00 94.69 166 GLY A O 1
ATOM 1353 N N . ARG A 1 167 ? 8.331 -11.282 -16.477 1.00 94.31 167 ARG A N 1
ATOM 1354 C CA . ARG A 1 167 ? 7.990 -10.194 -17.412 1.00 94.31 167 ARG A CA 1
ATOM 1355 C C . ARG A 1 167 ? 9.114 -9.188 -17.621 1.00 94.31 167 ARG A C 1
ATOM 1357 O O . ARG A 1 167 ? 9.011 -8.358 -18.518 1.00 94.31 167 ARG A O 1
ATOM 1364 N N . ALA A 1 168 ? 10.145 -9.203 -16.785 1.00 97.00 168 ALA A N 1
ATOM 1365 C CA . ALA A 1 168 ? 11.229 -8.235 -16.845 1.00 97.00 168 ALA A CA 1
ATOM 1366 C C . ALA A 1 168 ? 12.522 -8.784 -16.240 1.00 97.00 168 ALA A C 1
ATOM 1368 O O . ALA A 1 168 ? 12.494 -9.687 -15.408 1.00 97.00 168 ALA A O 1
ATOM 1369 N N . ASP A 1 169 ? 13.637 -8.156 -16.593 1.00 96.75 169 ASP A N 1
ATOM 1370 C CA . ASP A 1 169 ? 14.849 -8.161 -15.777 1.00 96.75 169 ASP A CA 1
ATOM 1371 C C . ASP A 1 169 ? 15.012 -6.805 -15.091 1.00 96.75 169 ASP A C 1
ATOM 1373 O O . ASP A 1 169 ? 14.529 -5.785 -15.584 1.00 96.75 169 ASP A O 1
ATOM 1377 N N . TYR A 1 170 ? 15.708 -6.778 -13.956 1.00 96.31 170 TYR A N 1
ATOM 1378 C CA . TYR A 1 170 ? 16.054 -5.535 -13.273 1.00 96.31 170 TYR A CA 1
ATOM 1379 C C . TYR A 1 170 ? 17.519 -5.527 -12.847 1.00 96.31 170 TYR A C 1
ATOM 1381 O O . TYR A 1 170 ? 18.140 -6.573 -12.644 1.00 96.31 170 TYR A O 1
ATOM 1389 N N . PHE A 1 171 ? 18.054 -4.319 -12.715 1.00 93.12 171 PHE A N 1
ATOM 1390 C CA . PHE A 1 171 ? 19.445 -4.039 -12.404 1.00 93.12 171 PHE A CA 1
ATOM 1391 C C . PHE A 1 171 ? 19.492 -3.013 -11.281 1.00 93.12 171 PHE A C 1
ATOM 1393 O O . PHE A 1 171 ? 18.717 -2.060 -11.286 1.00 93.12 171 PHE A O 1
ATOM 1400 N N . VAL A 1 172 ? 20.418 -3.182 -10.341 1.00 91.94 172 VAL A N 1
ATOM 1401 C CA . VAL A 1 172 ? 20.693 -2.190 -9.298 1.00 91.94 172 VAL A CA 1
ATOM 1402 C C . VAL A 1 172 ? 22.158 -1.797 -9.409 1.00 91.94 172 VAL A C 1
ATOM 1404 O O . VAL A 1 172 ? 23.037 -2.654 -9.311 1.00 91.94 172 VAL A O 1
ATOM 1407 N N . ARG A 1 173 ? 22.439 -0.513 -9.642 1.00 80.62 173 ARG A N 1
ATOM 1408 C CA . ARG A 1 173 ? 23.806 0.013 -9.752 1.00 80.62 173 ARG A CA 1
ATOM 1409 C C . ARG A 1 173 ? 23.894 1.369 -9.063 1.00 80.62 173 ARG A C 1
ATOM 1411 O O . ARG A 1 173 ? 23.116 2.262 -9.356 1.00 80.62 173 ARG A O 1
ATOM 1418 N N . GLY A 1 174 ? 24.851 1.522 -8.146 1.00 78.06 174 GLY A N 1
ATOM 1419 C CA . GLY A 1 174 ? 25.077 2.799 -7.455 1.00 78.06 174 GLY A CA 1
ATOM 1420 C C . GLY A 1 174 ? 23.904 3.275 -6.587 1.00 78.06 174 GLY A C 1
ATOM 1421 O O . GLY A 1 174 ? 23.781 4.469 -6.359 1.00 78.06 174 GLY A O 1
ATOM 1422 N N . GLY A 1 175 ? 23.041 2.363 -6.123 1.00 77.69 175 GLY A N 1
ATOM 1423 C CA . GLY A 1 175 ? 21.837 2.701 -5.352 1.00 77.69 175 GLY A CA 1
ATOM 1424 C C . GLY A 1 175 ? 20.603 3.020 -6.202 1.00 77.69 175 GLY A C 1
ATOM 1425 O O . GLY A 1 175 ? 19.516 3.161 -5.651 1.00 77.69 175 GLY A O 1
ATOM 1426 N N . GLU A 1 176 ? 20.738 3.065 -7.529 1.00 84.50 176 GLU A N 1
ATOM 1427 C CA . GLU A 1 176 ? 19.617 3.247 -8.448 1.00 84.50 176 GLU A CA 1
ATOM 1428 C C . GLU A 1 176 ? 19.200 1.919 -9.079 1.00 84.50 176 GLU A C 1
ATOM 1430 O O . GLU A 1 176 ? 20.037 1.105 -9.484 1.00 84.50 176 GLU A O 1
ATOM 1435 N N . ALA A 1 177 ? 17.887 1.706 -9.159 1.00 93.19 177 ALA A N 1
ATOM 1436 C CA . ALA A 1 177 ? 17.291 0.537 -9.783 1.00 93.19 177 ALA A CA 1
ATOM 1437 C C . ALA A 1 177 ? 16.709 0.892 -11.158 1.00 93.19 177 ALA A C 1
ATOM 1439 O O . ALA A 1 177 ? 16.020 1.902 -11.316 1.00 93.19 177 ALA A O 1
ATOM 1440 N N . ALA A 1 178 ? 16.948 0.024 -12.134 1.00 95.19 178 ALA A N 1
ATOM 1441 C CA . ALA A 1 178 ? 16.393 0.105 -13.477 1.00 95.19 178 ALA A CA 1
ATOM 1442 C C . ALA A 1 178 ? 15.777 -1.239 -13.878 1.00 95.19 178 ALA A C 1
ATOM 1444 O O . ALA A 1 178 ? 16.187 -2.293 -13.391 1.00 95.19 178 ALA A O 1
ATOM 1445 N N . VAL A 1 179 ? 14.808 -1.209 -14.786 1.00 97.25 179 VAL A N 1
ATOM 1446 C CA . VAL A 1 179 ? 14.041 -2.375 -15.230 1.00 97.25 179 VAL A CA 1
ATOM 1447 C C . VAL A 1 179 ? 13.997 -2.433 -16.750 1.00 97.25 179 VAL A C 1
ATOM 1449 O O . VAL A 1 179 ? 13.936 -1.407 -17.421 1.00 97.25 179 VAL A O 1
ATOM 1452 N N . LYS A 1 180 ? 14.014 -3.639 -17.307 1.00 97.56 180 LYS A N 1
ATOM 1453 C CA . LYS A 1 180 ? 13.789 -3.903 -18.725 1.00 97.56 180 LYS A CA 1
ATOM 1454 C C . LYS A 1 180 ? 12.652 -4.903 -18.862 1.00 97.56 180 LYS A C 1
ATOM 1456 O O . LYS A 1 180 ? 12.833 -6.084 -18.568 1.00 97.56 180 LYS A O 1
ATOM 1461 N N . PHE A 1 181 ? 11.494 -4.429 -19.316 1.00 96.75 181 PHE A N 1
ATOM 1462 C CA . PHE A 1 181 ? 10.346 -5.289 -19.604 1.00 96.75 181 PHE A CA 1
ATOM 1463 C C . PHE A 1 181 ? 10.562 -6.070 -20.902 1.00 96.75 181 PHE A C 1
ATOM 1465 O O . PHE A 1 181 ? 11.033 -5.518 -21.901 1.00 96.75 181 PHE A O 1
ATOM 1472 N N . MET A 1 182 ? 10.226 -7.355 -20.864 1.00 92.81 182 MET A N 1
ATOM 1473 C CA . MET A 1 182 ? 10.299 -8.274 -21.995 1.00 92.81 182 MET A CA 1
ATOM 1474 C C . MET A 1 182 ? 9.006 -8.208 -22.827 1.00 92.81 182 MET A C 1
ATOM 1476 O O . MET A 1 182 ? 7.972 -7.830 -22.275 1.00 92.81 182 MET A O 1
ATOM 1480 N N . PRO A 1 183 ? 9.055 -8.546 -24.129 1.00 86.94 183 PRO A N 1
ATOM 1481 C CA . PRO A 1 183 ? 7.887 -8.556 -25.015 1.00 86.94 183 PRO A CA 1
ATOM 1482 C C . PRO A 1 183 ? 6.685 -9.364 -24.512 1.00 86.94 183 PRO A C 1
ATOM 1484 O O . PRO A 1 183 ? 6.888 -10.457 -23.940 1.00 86.94 183 PRO A O 1
#

Radius of gyration: 18.68 Å; Cα contacts (8 Å, |Δi|>4): 225; chains: 1; bounding box: 46×32×47 Å

Mean predicted aligned error: 5.84 Å